Protein AF-T0YX51-F1 (afdb_monomer)

Foldseek 3Di:
DDFDWDDALRDIATLVLLVVLQVLCVVCVPDALQVSLVVSQVVVVCADPVSHGPSVRSSRRVVVCVVVVSHPHDDHPDDDPPDDDQDDDCLLDADDADPDDPVPQDAWAKAWQDPDPSVSSLLNNQQPQFPVHHDPDDDDKTKIFTDRVPRTQAIWMDHPPPDGGGRRRHDPPCVPPPNDVVNVVVPPPYDHPDPVVVVCVVVPNDDPDDDPDDDD

Sequence (216 aa):
MLTRMHRYCGKAWSDEDIGRIRALLEQEPRANRARLSRRVCELFEWRSANGRLKEMSCRVAMLKMHRDGLIDLPAPRWARPRSYQVVATSAGDPQPEWGGTVNDLGQLKVVPVARGAPLRLWNEVVARHHYLGYKMLPGAQLRYFIRDGERLLGADGLWGLGLEGSAAGYLHWLEQRGASAGAAFNRGSVALSDPALDSLSQLGFQEFGDRGETLA

Nearest PDB structures (foldseek):
  7nql-assembly1_Bh  TM=5.117E-01  e=7.210E+00  Sus scrofa

Solvent-accessible surface area (backbone atoms only — not comparable to full-atom values): 13554 Å² total; per-residue (Å²): 132,87,79,55,77,46,80,42,84,92,43,79,39,42,59,65,54,46,49,54,51,46,55,54,48,68,75,43,74,87,53,51,71,68,60,50,19,45,54,50,23,60,76,66,68,38,53,45,98,85,69,45,68,38,38,68,53,40,40,54,30,53,55,48,38,33,75,71,69,68,42,88,72,77,78,77,92,62,78,79,75,78,76,90,74,82,69,91,54,82,88,52,51,88,70,80,84,81,89,70,60,79,86,71,56,87,47,55,34,55,44,76,54,48,82,64,69,53,40,51,46,49,46,27,34,27,37,75,35,17,95,86,38,64,68,93,74,79,78,65,70,50,44,33,36,35,24,43,69,89,44,75,44,33,38,42,43,48,40,88,80,83,55,83,59,69,18,57,58,55,52,91,62,53,78,80,70,84,44,56,73,65,61,57,68,73,60,83,76,59,61,69,74,76,74,59,66,70,49,36,59,76,70,71,52,75,81,88,70,87,77,90,75,83,87,127

InterPro domains:
  IPR025639 Druantia protein DruA [PF14236] (92-157)

Mean predicted aligned error: 15.4 Å

Structure (mmCIF, N/CA/C/O backbone):
data_AF-T0YX51-F1
#
_entry.id   AF-T0YX51-F1
#
loop_
_atom_site.group_PDB
_atom_site.id
_atom_site.type_symbol
_atom_site.label_atom_id
_atom_site.label_alt_id
_atom_site.label_comp_id
_atom_site.label_asym_id
_atom_site.label_entity_id
_atom_site.label_seq_id
_atom_site.pdbx_PDB_ins_code
_atom_site.Cartn_x
_atom_site.Cartn_y
_atom_site.Cartn_z
_atom_site.occupancy
_atom_site.B_iso_or_equiv
_atom_site.auth_seq_id
_atom_site.auth_comp_id
_atom_site.auth_asym_id
_atom_site.auth_atom_id
_atom_site.pdbx_PDB_model_num
ATOM 1 N N . MET A 1 1 ? -23.420 -12.832 31.226 1.00 50.03 1 MET A N 1
ATOM 2 C CA . MET A 1 1 ? -23.491 -12.411 29.809 1.00 50.03 1 MET A CA 1
ATOM 3 C C . MET A 1 1 ? -22.161 -12.747 29.157 1.00 50.03 1 MET A C 1
ATOM 5 O O . MET A 1 1 ? -21.138 -12.396 29.726 1.00 50.03 1 MET A O 1
ATOM 9 N N . LEU A 1 2 ? -22.154 -13.478 28.041 1.00 60.69 2 LEU A N 1
ATOM 10 C CA . LEU A 1 2 ? -20.924 -13.762 27.295 1.00 60.69 2 LEU A CA 1
ATOM 11 C C . LEU A 1 2 ? -20.550 -12.513 26.488 1.00 60.69 2 LEU A C 1
ATOM 13 O O . LEU A 1 2 ? -21.300 -12.117 25.601 1.00 60.69 2 LEU A O 1
ATOM 17 N N . THR A 1 3 ? -19.423 -11.880 26.808 1.00 77.94 3 THR A N 1
ATOM 18 C CA . THR A 1 3 ? -18.902 -10.740 26.043 1.00 77.94 3 THR A CA 1
ATOM 19 C C . THR A 1 3 ? -18.411 -11.232 24.688 1.00 77.94 3 THR A C 1
ATOM 21 O O . THR A 1 3 ? -17.492 -12.054 24.625 1.00 77.94 3 THR A O 1
ATOM 24 N N . ARG A 1 4 ? -18.995 -10.743 23.589 1.00 89.19 4 ARG A N 1
ATOM 25 C CA . ARG A 1 4 ? -18.505 -11.092 22.255 1.00 89.19 4 ARG A CA 1
ATOM 26 C C . ARG A 1 4 ? -17.163 -10.406 22.016 1.00 89.19 4 ARG A C 1
ATOM 28 O O . ARG A 1 4 ? -16.970 -9.233 22.333 1.00 89.19 4 ARG A O 1
ATOM 35 N N . MET A 1 5 ? -16.230 -11.171 21.462 1.00 93.19 5 MET A N 1
ATOM 36 C CA . MET A 1 5 ? -14.889 -10.722 21.102 1.00 93.19 5 MET A CA 1
ATOM 37 C C . MET A 1 5 ? -14.772 -10.626 19.584 1.00 93.19 5 MET A C 1
ATOM 39 O O . MET A 1 5 ? -15.006 -11.603 18.874 1.00 93.19 5 MET A O 1
ATOM 43 N N . HIS A 1 6 ? -14.345 -9.469 19.091 1.00 93.38 6 HIS A N 1
ATOM 44 C CA . HIS A 1 6 ? -14.046 -9.222 17.682 1.00 93.38 6 HIS A CA 1
ATOM 45 C C . HIS A 1 6 ? -12.539 -9.044 17.509 1.00 93.38 6 HIS A C 1
ATOM 47 O O . HIS A 1 6 ? -11.882 -8.435 18.352 1.00 93.38 6 HIS A O 1
ATOM 53 N N . ARG A 1 7 ? -11.953 -9.555 16.422 1.00 95.62 7 ARG A N 1
ATOM 54 C CA . ARG A 1 7 ? -10.503 -9.455 16.188 1.00 95.62 7 ARG A CA 1
ATOM 55 C C . ARG A 1 7 ? -10.202 -8.681 14.912 1.00 95.62 7 ARG A C 1
ATOM 57 O O . ARG A 1 7 ? -10.528 -9.119 13.815 1.00 95.62 7 ARG A O 1
ATOM 64 N N . TYR A 1 8 ? -9.479 -7.571 15.057 1.00 93.81 8 TYR A N 1
ATOM 65 C CA . TYR A 1 8 ? -9.068 -6.720 13.941 1.00 93.81 8 TYR A CA 1
ATOM 66 C C . TYR A 1 8 ? -7.608 -6.299 14.073 1.00 93.81 8 TYR A C 1
ATOM 68 O O . TYR A 1 8 ? -7.184 -5.806 15.116 1.00 93.81 8 TYR A O 1
ATOM 76 N N . CYS A 1 9 ? -6.836 -6.468 12.992 1.00 88.00 9 CYS A N 1
ATOM 77 C CA . CYS A 1 9 ? -5.420 -6.072 12.912 1.00 88.00 9 CYS A CA 1
ATOM 78 C C . CYS A 1 9 ? -4.581 -6.576 14.107 1.00 88.00 9 CYS A C 1
ATOM 80 O O . CYS A 1 9 ? -3.750 -5.846 14.644 1.00 88.00 9 CYS A O 1
ATOM 82 N N . GLY A 1 10 ? -4.848 -7.806 14.558 1.00 88.31 10 GLY A N 1
ATOM 83 C CA . GLY A 1 10 ? -4.159 -8.440 15.686 1.00 88.31 10 GLY A CA 1
ATOM 84 C C . GLY A 1 10 ? -4.657 -8.045 17.084 1.00 88.31 10 GLY A C 1
ATOM 85 O O . GLY A 1 10 ? -4.293 -8.722 18.040 1.00 88.31 10 GLY A O 1
ATOM 86 N N . LYS A 1 11 ? -5.518 -7.025 17.226 1.00 90.31 11 LYS A N 1
ATOM 87 C CA . LYS A 1 11 ? -6.112 -6.604 18.509 1.00 90.31 11 LYS A CA 1
ATOM 88 C C . LYS A 1 11 ? -7.518 -7.193 18.691 1.00 90.31 11 LYS A C 1
ATOM 90 O O . LYS A 1 11 ? -8.285 -7.268 17.729 1.00 90.31 11 LYS A O 1
ATOM 95 N N . ALA A 1 12 ? -7.832 -7.613 19.917 1.00 94.56 12 ALA A N 1
ATOM 96 C CA . ALA A 1 12 ? -9.174 -8.018 20.330 1.00 94.56 12 ALA A CA 1
ATOM 97 C C . ALA A 1 12 ? -9.978 -6.806 20.830 1.00 94.56 12 ALA A C 1
ATOM 99 O O . ALA A 1 12 ? -9.408 -5.903 21.448 1.00 94.56 12 ALA A O 1
ATOM 100 N N . TRP A 1 13 ? -11.275 -6.812 20.537 1.00 94.88 13 TRP A N 1
ATOM 101 C CA . TRP A 1 13 ? -12.240 -5.759 20.839 1.00 94.88 13 TRP A CA 1
ATOM 102 C C . TRP A 1 13 ? -13.491 -6.387 21.444 1.00 94.88 13 TRP A C 1
ATOM 104 O O . TRP A 1 13 ? -14.097 -7.263 20.825 1.00 94.88 13 TRP A O 1
ATOM 114 N N . SER A 1 14 ? -13.871 -5.951 22.638 1.00 95.81 14 SER A N 1
ATOM 115 C CA . SER A 1 14 ? -15.155 -6.300 23.249 1.00 95.81 14 SER A CA 1
ATOM 116 C C . SER A 1 14 ? -16.299 -5.498 22.652 1.00 95.81 14 SER A C 1
ATOM 118 O O . SER A 1 14 ? -16.085 -4.426 22.088 1.00 95.81 14 SER A O 1
ATOM 120 N N . ASP A 1 15 ? -17.529 -5.981 22.825 1.00 94.69 15 ASP A N 1
ATOM 121 C CA . ASP A 1 15 ? -18.720 -5.176 22.531 1.00 94.69 15 ASP A CA 1
ATOM 122 C C . ASP A 1 15 ? -18.725 -3.848 23.310 1.00 94.69 15 ASP A C 1
ATOM 124 O O . ASP A 1 15 ? -19.184 -2.833 22.789 1.00 94.69 15 ASP A O 1
ATOM 128 N N . GLU A 1 16 ? -18.153 -3.822 24.520 1.00 95.25 16 GLU A N 1
ATOM 129 C CA . GLU A 1 16 ? -17.967 -2.590 25.291 1.00 95.25 16 GLU A CA 1
ATOM 130 C C . GLU A 1 16 ? -16.986 -1.632 24.599 1.00 95.25 16 GLU A C 1
ATOM 132 O O . GLU A 1 16 ? -17.279 -0.445 24.455 1.00 95.25 16 GLU A O 1
ATOM 137 N N . ASP A 1 17 ? -15.857 -2.137 24.094 1.00 96.25 17 ASP A N 1
ATOM 138 C CA . ASP A 1 17 ? -14.903 -1.326 23.332 1.00 96.25 17 ASP A CA 1
ATOM 139 C C . ASP A 1 17 ? -15.548 -0.764 22.058 1.00 96.25 17 ASP A C 1
ATOM 141 O O . ASP A 1 17 ? -15.360 0.410 21.734 1.00 96.25 17 ASP A O 1
ATOM 145 N N . ILE A 1 18 ? -16.345 -1.576 21.351 1.00 96.56 18 ILE A N 1
ATOM 146 C CA . ILE A 1 18 ? -17.122 -1.121 20.190 1.00 96.56 18 ILE A CA 1
ATOM 147 C C . ILE A 1 18 ? -18.107 -0.019 20.606 1.00 96.56 18 ILE A C 1
ATOM 149 O O . ILE A 1 18 ? -18.204 0.999 19.919 1.00 96.56 18 ILE A O 1
ATOM 153 N N . GLY A 1 19 ? -18.787 -0.169 21.746 1.00 96.38 19 GLY A N 1
ATOM 154 C CA . GLY A 1 19 ? -19.661 0.859 22.317 1.00 96.38 19 GLY A CA 1
ATOM 155 C C . GLY A 1 19 ? -18.928 2.176 22.593 1.00 96.38 19 GLY A C 1
ATOM 156 O O . GLY A 1 19 ? -19.399 3.241 22.196 1.00 96.38 19 GLY A O 1
ATOM 157 N N . ARG A 1 20 ? -17.725 2.114 23.177 1.00 96.94 20 ARG A N 1
ATOM 158 C CA . ARG A 1 20 ? -16.876 3.296 23.408 1.00 96.94 20 ARG A CA 1
ATOM 159 C C . ARG A 1 20 ? -16.439 3.961 22.098 1.00 96.94 20 ARG A C 1
ATOM 161 O O . ARG A 1 20 ? -16.400 5.187 22.022 1.00 96.94 20 ARG A O 1
ATOM 168 N N . ILE A 1 21 ? -16.155 3.180 21.050 1.00 96.75 21 ILE A N 1
ATOM 169 C CA . ILE A 1 21 ? -15.862 3.726 19.715 1.00 96.75 21 ILE A CA 1
ATOM 170 C C . ILE A 1 21 ? -17.084 4.459 19.151 1.00 96.75 21 ILE A C 1
ATOM 172 O O . ILE A 1 21 ? -16.919 5.557 18.625 1.00 96.75 21 ILE A O 1
ATOM 176 N N . ARG A 1 22 ? -18.297 3.899 19.265 1.00 96.81 22 ARG A N 1
ATOM 177 C CA . ARG A 1 22 ? -19.531 4.563 18.796 1.00 96.81 22 ARG A CA 1
ATOM 178 C C . ARG A 1 22 ? -19.749 5.904 19.493 1.00 96.81 22 ARG A C 1
ATOM 180 O O . ARG A 1 22 ? -19.894 6.911 18.807 1.00 96.81 22 ARG A O 1
ATOM 187 N N . ALA A 1 23 ? -19.644 5.935 20.821 1.00 96.25 23 ALA A N 1
ATOM 188 C CA . ALA A 1 23 ? -19.766 7.171 21.594 1.00 96.25 23 ALA A CA 1
ATOM 189 C C . ALA A 1 23 ? -18.745 8.237 21.149 1.00 96.25 23 ALA A C 1
ATOM 191 O O . ALA A 1 23 ? -19.073 9.415 21.021 1.00 96.25 23 ALA A O 1
ATOM 192 N N . LEU A 1 24 ? -17.510 7.827 20.846 1.00 95.75 24 LEU A N 1
ATOM 193 C CA . LEU A 1 24 ? -16.476 8.728 20.334 1.00 95.75 24 LEU A CA 1
ATOM 194 C C . LEU A 1 24 ? -16.801 9.272 18.932 1.00 95.75 24 LEU A C 1
ATOM 196 O O . LEU A 1 24 ? -16.509 10.430 18.639 1.00 95.75 24 LEU A O 1
ATOM 200 N N . LEU A 1 25 ? -17.403 8.459 18.060 1.00 94.69 25 LEU A N 1
ATOM 201 C CA . LEU A 1 25 ? -17.834 8.891 16.725 1.00 94.69 25 LEU A CA 1
ATOM 202 C C . LEU A 1 25 ? -18.976 9.915 16.803 1.00 94.69 25 LEU A C 1
ATOM 204 O O . LEU A 1 25 ? -18.960 10.899 16.064 1.00 94.69 25 LEU A O 1
ATOM 208 N N . GLU A 1 26 ? -19.923 9.713 17.721 1.00 94.38 26 GLU A N 1
ATOM 209 C CA . GLU A 1 26 ? -21.060 10.613 17.957 1.00 94.38 26 GLU A CA 1
ATOM 210 C C . GLU A 1 26 ? -20.633 11.981 18.504 1.00 94.38 26 GLU A C 1
ATOM 212 O O . GLU A 1 26 ? -21.215 13.002 18.141 1.00 94.38 26 GLU A O 1
ATOM 217 N N . GLN A 1 27 ? -19.581 12.027 19.327 1.00 93.88 27 GLN A N 1
ATOM 218 C CA . GLN A 1 27 ? -19.025 13.275 19.866 1.00 93.88 27 GLN A CA 1
ATOM 219 C C . GLN A 1 27 ? -18.315 14.128 18.802 1.00 93.88 27 GLN A C 1
ATOM 221 O O . GLN A 1 27 ? -18.185 15.344 18.958 1.00 93.88 27 GLN A O 1
ATOM 226 N N . GLU A 1 28 ? -17.848 13.518 17.709 1.00 91.19 28 GLU A N 1
ATOM 227 C CA . GLU A 1 28 ? -17.052 14.190 16.679 1.00 91.19 28 GLU A CA 1
ATOM 228 C C . GLU A 1 28 ? -17.621 13.997 15.252 1.00 91.19 28 GLU A C 1
ATOM 230 O O . GLU A 1 28 ? -16.894 13.584 14.343 1.00 91.19 28 GLU A O 1
ATOM 235 N N . PRO A 1 29 ? -18.885 14.377 14.971 1.00 85.88 29 PRO A N 1
ATOM 236 C CA . PRO A 1 29 ? -19.571 14.030 13.717 1.00 85.88 29 PRO A CA 1
ATOM 237 C C . PRO A 1 29 ? -18.948 14.686 12.474 1.00 85.88 29 PRO A C 1
ATOM 239 O O . PRO A 1 29 ? -19.078 14.198 11.352 1.00 85.88 29 PRO A O 1
ATOM 242 N N . ARG A 1 30 ? -18.233 15.806 12.654 1.00 88.19 30 ARG A N 1
ATOM 243 C CA . ARG A 1 30 ? -17.515 16.512 11.578 1.00 88.19 30 ARG A CA 1
ATOM 244 C C . ARG A 1 30 ? -16.066 16.046 11.413 1.00 88.19 30 ARG A C 1
ATOM 246 O O . ARG A 1 30 ? -15.374 16.549 10.522 1.00 88.19 30 ARG A O 1
ATOM 253 N N . ALA A 1 31 ? -15.566 15.133 12.245 1.00 90.94 31 ALA A N 1
ATOM 254 C CA . ALA A 1 31 ? -14.201 14.639 12.125 1.00 90.94 31 ALA A CA 1
ATOM 255 C C . ALA A 1 31 ? -14.047 13.735 10.894 1.00 90.94 31 ALA A C 1
ATOM 257 O O . ALA A 1 31 ? -14.943 12.999 10.493 1.00 90.94 31 ALA A O 1
ATOM 258 N N . ASN A 1 32 ? -12.877 13.793 10.258 1.00 92.12 32 ASN A N 1
ATOM 259 C CA . ASN A 1 32 ? -12.544 12.842 9.204 1.00 92.12 32 ASN A CA 1
ATOM 260 C C . ASN A 1 32 ? -12.035 11.525 9.813 1.00 92.12 32 ASN A C 1
ATOM 262 O O . ASN A 1 32 ? -11.587 11.475 10.961 1.00 92.12 32 ASN A O 1
ATOM 266 N N . ARG A 1 33 ? -12.024 10.458 9.006 1.00 92.50 33 ARG A N 1
ATOM 267 C CA . ARG A 1 33 ? -11.552 9.127 9.428 1.00 92.50 33 ARG A CA 1
ATOM 268 C C . ARG A 1 33 ? -10.121 9.126 9.986 1.00 92.50 33 ARG A C 1
ATOM 270 O O . ARG A 1 33 ? -9.787 8.247 10.772 1.00 92.50 33 ARG A O 1
ATOM 277 N N . ALA A 1 34 ? -9.267 10.077 9.588 1.00 91.81 34 ALA A N 1
ATOM 278 C CA . ALA A 1 34 ? -7.903 10.168 10.104 1.00 91.81 34 ALA A CA 1
ATOM 279 C C . ALA A 1 34 ? -7.860 10.685 11.547 1.00 91.81 34 ALA A C 1
ATOM 281 O O . ALA A 1 34 ? -7.214 10.069 12.393 1.00 91.81 34 ALA A O 1
ATOM 282 N N . ARG A 1 35 ? -8.602 11.757 11.841 1.00 94.12 35 ARG A N 1
ATOM 283 C CA . ARG A 1 35 ? -8.769 12.281 13.201 1.00 94.12 35 ARG A CA 1
ATOM 284 C C . ARG A 1 35 ? -9.410 11.236 14.115 1.00 94.12 35 ARG A C 1
ATOM 286 O O . ARG A 1 35 ? -8.846 10.938 15.159 1.00 94.12 35 ARG A O 1
ATOM 293 N N . LEU A 1 36 ? -10.489 10.597 13.666 1.00 95.19 36 LEU A N 1
ATOM 294 C CA . LEU A 1 36 ? -11.164 9.540 14.426 1.00 95.19 36 LEU A CA 1
ATOM 295 C C . LEU A 1 36 ? -10.221 8.371 14.757 1.00 95.19 36 LEU A C 1
ATOM 297 O O . LEU A 1 36 ? -10.164 7.938 15.900 1.00 95.19 36 LEU A O 1
ATOM 301 N N . SER A 1 37 ? -9.400 7.917 13.799 1.00 95.25 37 SER A N 1
ATOM 302 C CA . SER A 1 37 ? -8.425 6.847 14.069 1.00 95.25 37 SER A CA 1
ATOM 303 C C . SER A 1 37 ? -7.364 7.219 15.110 1.00 95.25 37 SER A C 1
ATOM 305 O O . SER A 1 37 ? -6.922 6.343 15.844 1.00 95.25 37 SER A O 1
ATOM 307 N N . ARG A 1 38 ? -6.966 8.497 15.206 1.00 96.12 38 ARG A N 1
ATOM 308 C CA . ARG A 1 38 ? -6.036 8.954 16.254 1.00 96.12 38 ARG A CA 1
ATOM 309 C C . ARG A 1 38 ? -6.693 8.935 17.617 1.00 96.12 38 ARG A C 1
ATOM 311 O O . ARG A 1 38 ? -6.133 8.360 18.536 1.00 96.12 38 ARG A O 1
ATOM 318 N N . ARG A 1 39 ? -7.905 9.482 17.704 1.00 96.75 39 ARG A N 1
ATOM 319 C CA . ARG A 1 39 ? -8.691 9.528 18.940 1.00 96.75 39 ARG A CA 1
ATOM 320 C C . ARG A 1 39 ? -8.987 8.129 19.477 1.00 96.75 39 ARG A C 1
ATOM 322 O O . ARG A 1 39 ? -8.860 7.901 20.671 1.00 96.75 39 ARG A O 1
ATOM 329 N N . VAL A 1 40 ? -9.280 7.165 18.600 1.00 96.69 40 VAL A N 1
ATOM 330 C CA . VAL A 1 40 ? -9.401 5.750 18.990 1.00 96.69 40 VAL A CA 1
ATOM 331 C C . VAL A 1 40 ? -8.050 5.180 19.440 1.00 96.69 40 VAL A C 1
ATOM 333 O O . VAL A 1 40 ? -7.987 4.521 20.472 1.00 96.69 40 VAL A O 1
ATOM 336 N N . CYS A 1 41 ? -6.950 5.435 18.723 1.00 96.62 41 CYS A N 1
ATOM 337 C CA . CYS A 1 41 ? -5.628 4.999 19.185 1.00 96.62 41 CYS A CA 1
ATOM 338 C C . CYS A 1 41 ? -5.265 5.567 20.565 1.00 96.62 41 CYS A C 1
ATOM 340 O O . CYS A 1 41 ? -4.688 4.838 21.359 1.00 96.62 41 CYS A O 1
ATOM 342 N N . GLU A 1 42 ? -5.594 6.826 20.846 1.00 96.44 42 GLU A N 1
ATOM 343 C CA . GLU A 1 42 ? -5.399 7.459 22.155 1.00 96.44 42 GLU A CA 1
ATOM 344 C C . GLU A 1 42 ? -6.284 6.799 23.218 1.00 96.44 42 GLU A C 1
ATOM 346 O O . GLU A 1 42 ? -5.774 6.331 24.227 1.00 96.44 42 GLU A O 1
ATOM 351 N N . LEU A 1 43 ? -7.588 6.654 22.954 1.00 96.19 43 LEU A N 1
ATOM 352 C CA . LEU A 1 43 ? -8.552 6.062 23.891 1.00 96.19 43 LEU A CA 1
ATOM 353 C C . LEU A 1 43 ? -8.159 4.651 24.361 1.00 96.19 43 LEU A C 1
ATOM 355 O O . LEU A 1 43 ? -8.414 4.288 25.505 1.00 96.19 43 LEU A O 1
ATOM 359 N N . PHE A 1 44 ? -7.558 3.851 23.479 1.00 95.62 44 PHE A N 1
ATOM 360 C CA . PHE A 1 44 ? -7.160 2.471 23.772 1.00 95.62 44 PHE A CA 1
ATOM 361 C C . PHE A 1 44 ? -5.646 2.292 23.948 1.00 95.62 44 PHE A C 1
ATOM 363 O O . PHE A 1 44 ? -5.176 1.152 23.905 1.00 95.62 44 PHE A O 1
ATOM 370 N N . GLU A 1 45 ? -4.887 3.390 24.068 1.00 95.12 45 GLU A N 1
ATOM 371 C CA . GLU A 1 45 ? -3.417 3.406 24.141 1.00 95.12 45 GLU A CA 1
ATOM 372 C C . GLU A 1 45 ? -2.751 2.487 23.094 1.00 95.12 45 GLU A C 1
ATOM 374 O O . GLU A 1 45 ? -1.773 1.773 23.335 1.00 95.12 45 GLU A O 1
ATOM 379 N N . TRP A 1 46 ? -3.305 2.471 21.877 1.00 94.31 46 TRP A N 1
ATOM 380 C CA . TRP A 1 46 ? -2.884 1.548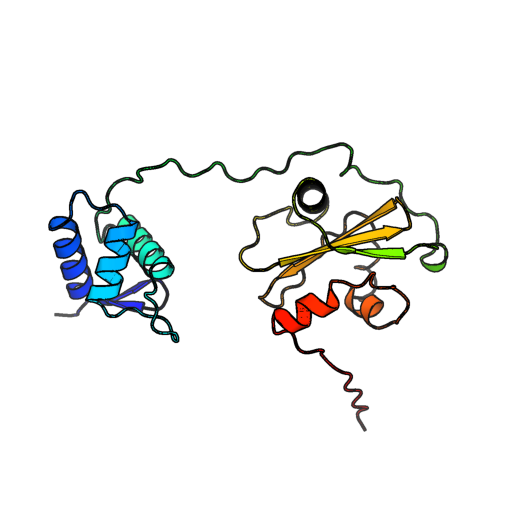 20.831 1.00 94.31 46 TRP A CA 1
ATOM 381 C C . TRP A 1 46 ? -1.646 2.064 20.093 1.00 94.31 46 TRP A C 1
ATOM 383 O O . TRP A 1 46 ? -1.732 2.752 19.068 1.00 94.31 46 TRP A O 1
ATOM 393 N N . ARG A 1 47 ? -0.477 1.688 20.620 1.00 93.12 47 ARG A N 1
ATOM 394 C CA . ARG A 1 47 ? 0.845 2.147 20.170 1.00 93.12 47 ARG A CA 1
ATOM 395 C C . ARG A 1 47 ? 1.715 1.029 19.581 1.00 93.12 47 ARG A C 1
ATOM 397 O O . ARG A 1 47 ? 1.450 -0.164 19.748 1.00 93.12 47 ARG A O 1
ATOM 404 N N . SER A 1 48 ? 2.723 1.406 18.796 1.00 86.31 48 SER A N 1
ATOM 405 C CA . SER A 1 48 ? 3.819 0.532 18.350 1.00 86.31 48 SER A CA 1
ATOM 406 C C . SER A 1 48 ? 4.947 0.488 19.376 1.00 86.31 48 SER A C 1
ATOM 408 O O . SER A 1 48 ? 4.955 1.266 20.322 1.00 86.31 48 SER A O 1
ATOM 410 N N . ALA A 1 49 ? 5.909 -0.421 19.180 1.00 84.38 49 ALA A N 1
ATOM 411 C CA . ALA A 1 49 ? 7.055 -0.588 20.079 1.00 84.38 49 ALA A CA 1
ATOM 412 C C . ALA A 1 49 ? 7.876 0.704 20.263 1.00 84.38 49 ALA A C 1
ATOM 414 O O . ALA A 1 49 ? 8.467 0.919 21.308 1.00 84.38 49 ALA A O 1
ATOM 415 N N . ASN A 1 50 ? 7.849 1.601 19.274 1.00 84.69 50 ASN A N 1
ATOM 416 C CA . ASN A 1 50 ? 8.467 2.928 19.340 1.00 84.69 50 ASN A CA 1
ATOM 417 C C . ASN A 1 50 ? 7.565 4.017 19.973 1.00 84.69 50 ASN A C 1
ATOM 419 O O . ASN A 1 50 ? 7.809 5.201 19.763 1.00 84.69 50 ASN A O 1
ATOM 423 N N . GLY A 1 51 ? 6.468 3.653 20.649 1.00 88.31 51 GLY A N 1
ATOM 424 C CA . GLY A 1 51 ? 5.558 4.578 21.344 1.00 88.31 51 GLY A CA 1
ATOM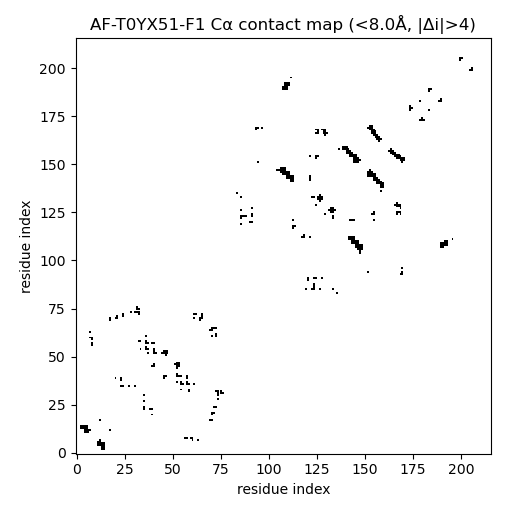 425 C C . GLY A 1 51 ? 4.602 5.389 20.453 1.00 88.31 51 GLY A C 1
ATOM 426 O O . GLY A 1 51 ? 3.693 6.059 20.957 1.00 88.31 51 GLY A O 1
ATOM 427 N N . ARG A 1 52 ? 4.745 5.324 19.124 1.00 91.25 52 ARG A N 1
ATOM 428 C CA . ARG A 1 52 ? 3.869 6.040 18.180 1.00 91.25 52 ARG A CA 1
ATOM 429 C C . ARG A 1 52 ? 2.490 5.382 18.097 1.00 91.25 52 ARG A C 1
ATOM 431 O O . ARG A 1 52 ? 2.369 4.165 18.214 1.00 91.25 52 ARG A O 1
ATOM 438 N N . LEU A 1 53 ? 1.445 6.174 17.856 1.00 93.06 53 LEU A N 1
ATOM 439 C CA . LEU A 1 53 ? 0.088 5.653 17.653 1.00 93.06 53 LEU A CA 1
ATOM 440 C C . LEU A 1 53 ? 0.030 4.754 16.409 1.00 93.06 53 LEU A C 1
ATOM 442 O O . LEU A 1 53 ? 0.548 5.103 15.345 1.00 93.06 53 LEU A O 1
ATOM 446 N N . LYS A 1 54 ? -0.676 3.623 16.502 1.00 91.62 54 LYS A N 1
ATOM 447 C CA . LYS A 1 54 ? -0.906 2.696 15.380 1.00 91.62 54 LYS A CA 1
ATOM 448 C C . LYS A 1 54 ? -2.024 3.172 14.443 1.00 91.62 54 LYS A C 1
ATOM 450 O O . LYS A 1 54 ? -2.888 2.388 14.047 1.00 91.62 54 LYS A O 1
ATOM 455 N N . GLU A 1 55 ? -1.990 4.441 14.030 1.00 90.19 55 GLU A N 1
ATOM 456 C CA . GLU A 1 55 ? -3.069 5.095 13.268 1.00 90.19 55 GLU A CA 1
ATOM 457 C C . GLU A 1 55 ? -3.488 4.312 12.020 1.00 90.19 55 GLU A C 1
ATOM 459 O O . GLU A 1 55 ? -4.677 4.156 11.746 1.00 90.19 55 GLU A O 1
ATOM 464 N N . MET A 1 56 ? -2.515 3.791 11.263 1.00 87.75 56 MET A N 1
ATOM 465 C CA . MET A 1 56 ? -2.788 3.042 10.034 1.00 87.75 56 MET A CA 1
ATOM 466 C C . MET A 1 56 ? -3.505 1.720 10.322 1.00 87.75 56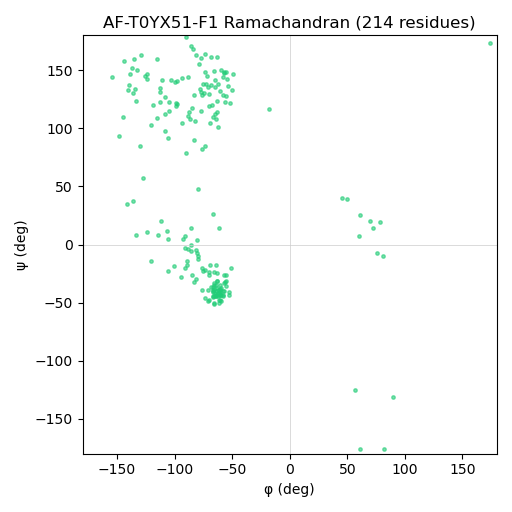 MET A C 1
ATOM 468 O O . MET A 1 56 ? -4.500 1.411 9.668 1.00 87.75 56 MET A O 1
ATOM 472 N N . SER A 1 57 ? -3.054 0.969 11.333 1.00 92.06 57 SER A N 1
ATOM 473 C CA . SER A 1 57 ? -3.708 -0.284 11.739 1.00 92.06 57 SER A CA 1
ATOM 474 C C . SER A 1 57 ? -5.098 -0.027 12.313 1.00 92.06 57 SER A C 1
ATOM 476 O O . SER A 1 57 ? -6.035 -0.757 11.988 1.00 92.06 57 SER A O 1
ATOM 478 N N . CYS A 1 58 ? -5.253 1.042 13.096 1.00 95.12 58 CYS A N 1
ATOM 479 C CA . CYS A 1 58 ? -6.535 1.446 13.654 1.00 95.12 58 CYS A CA 1
ATOM 480 C C . CYS A 1 58 ? -7.528 1.852 12.578 1.00 95.12 58 CYS A C 1
ATOM 482 O O . CYS A 1 58 ? -8.664 1.392 12.580 1.00 95.12 58 CYS A O 1
ATOM 484 N N . ARG A 1 59 ? -7.093 2.638 11.593 1.00 93.94 59 ARG A N 1
ATOM 485 C CA . ARG A 1 59 ? -7.949 3.013 10.469 1.00 93.94 59 ARG A CA 1
ATOM 486 C C . ARG A 1 59 ? -8.409 1.791 9.679 1.00 93.94 59 ARG A C 1
ATOM 488 O O . ARG A 1 59 ? -9.576 1.722 9.312 1.00 93.94 59 ARG A O 1
ATOM 495 N N . VAL A 1 60 ? -7.529 0.814 9.445 1.00 94.25 60 VAL A N 1
ATOM 496 C CA . VAL A 1 60 ? -7.907 -0.451 8.792 1.00 94.25 60 VAL A CA 1
ATOM 497 C C . VAL A 1 60 ? -8.893 -1.249 9.650 1.00 94.25 60 VAL A C 1
ATOM 499 O O . VAL A 1 60 ? -9.864 -1.768 9.104 1.00 94.25 60 VAL A O 1
ATOM 502 N N . ALA A 1 61 ? -8.686 -1.320 10.968 1.00 96.25 61 ALA A N 1
ATOM 503 C CA . ALA A 1 61 ? -9.598 -1.998 11.888 1.00 96.25 61 ALA A CA 1
ATOM 504 C C . ALA A 1 61 ? -10.991 -1.353 11.880 1.00 96.25 61 ALA A C 1
ATOM 506 O O . ALA A 1 61 ? -11.972 -2.042 11.624 1.00 96.25 61 ALA A O 1
ATOM 507 N N . MET A 1 62 ? -11.071 -0.029 12.034 1.00 96.56 62 MET A N 1
ATOM 508 C CA . MET A 1 62 ? -12.333 0.718 11.997 1.00 96.56 62 MET A CA 1
ATOM 509 C C . MET A 1 62 ? -13.057 0.560 10.652 1.00 96.56 62 MET A C 1
ATOM 511 O O . MET A 1 62 ? -14.273 0.417 10.615 1.00 96.56 62 MET A O 1
ATOM 515 N N . LEU A 1 63 ? -12.330 0.538 9.528 1.00 95.38 63 LEU A N 1
ATOM 516 C CA . LEU A 1 63 ? -12.936 0.281 8.216 1.00 95.38 63 LEU A CA 1
ATOM 517 C C . LEU A 1 63 ? -13.530 -1.127 8.102 1.00 95.38 63 LEU A C 1
ATOM 519 O O . LEU A 1 63 ? -14.524 -1.291 7.403 1.00 95.38 63 LEU A O 1
ATOM 523 N N . LYS A 1 64 ? -12.918 -2.134 8.739 1.00 96.12 64 LYS A N 1
ATOM 524 C CA . LYS A 1 64 ? -13.467 -3.496 8.795 1.00 96.12 64 LYS A CA 1
ATOM 525 C C . LYS A 1 64 ? -14.694 -3.547 9.704 1.00 96.12 64 LYS A C 1
ATOM 527 O O . LYS A 1 64 ? -15.739 -3.964 9.235 1.00 96.12 64 LYS A O 1
ATOM 532 N N . MET A 1 65 ? -14.609 -2.987 10.912 1.00 96.94 65 MET A N 1
ATOM 533 C CA . MET A 1 65 ? -15.751 -2.854 11.829 1.00 96.94 65 MET A CA 1
ATOM 534 C C . MET A 1 65 ? -16.955 -2.179 11.162 1.00 96.94 65 MET A C 1
ATOM 536 O O . MET A 1 65 ? -18.082 -2.613 11.352 1.00 96.94 65 MET A O 1
ATOM 540 N N . HIS A 1 66 ? -16.724 -1.145 10.349 1.00 96.12 66 HIS A N 1
ATOM 541 C CA . HIS A 1 66 ? -17.793 -0.481 9.606 1.00 96.12 66 HIS A CA 1
ATOM 542 C C . HIS A 1 66 ? -18.432 -1.367 8.533 1.00 96.12 66 HIS A C 1
ATOM 544 O O . HIS A 1 66 ? -19.648 -1.379 8.392 1.00 96.12 66 HIS A O 1
ATOM 550 N N . ARG A 1 67 ? -17.630 -2.144 7.796 1.00 95.38 67 ARG A N 1
ATOM 551 C CA . ARG A 1 67 ? -18.157 -3.121 6.824 1.00 95.38 67 ARG A CA 1
ATOM 552 C C . ARG A 1 67 ? -18.936 -4.242 7.498 1.00 95.38 67 ARG A C 1
ATOM 554 O O . ARG A 1 67 ? -19.906 -4.717 6.928 1.00 95.38 67 ARG A O 1
ATOM 561 N N . ASP A 1 68 ? -18.519 -4.615 8.700 1.00 95.31 68 ASP A N 1
ATOM 562 C CA . ASP A 1 68 ? -19.170 -5.641 9.507 1.00 95.31 68 ASP A CA 1
ATOM 563 C C . ASP A 1 68 ? -20.409 -5.096 10.250 1.00 95.31 68 ASP A C 1
ATOM 565 O O . ASP A 1 68 ? -21.019 -5.812 11.040 1.00 95.31 68 ASP A O 1
ATOM 569 N N . GLY A 1 69 ? -20.783 -3.826 10.029 1.00 96.00 69 GLY A N 1
ATOM 570 C CA . GLY A 1 69 ? -21.956 -3.191 10.641 1.00 96.00 69 GLY A CA 1
ATOM 571 C C . GLY A 1 69 ? -21.804 -2.883 12.134 1.00 96.00 69 GLY A C 1
ATOM 572 O O . GLY A 1 69 ? -22.789 -2.615 12.817 1.00 96.00 69 GLY A O 1
ATOM 573 N N . LEU A 1 70 ? -20.583 -2.928 12.676 1.00 96.25 70 LEU A N 1
ATOM 574 C CA . LEU A 1 70 ? -20.334 -2.670 14.094 1.00 96.25 70 LEU A CA 1
ATOM 575 C C . LEU A 1 70 ? -20.262 -1.175 14.416 1.00 96.25 70 LEU A C 1
ATOM 577 O O . LEU A 1 70 ? -20.595 -0.794 15.533 1.00 96.25 70 LEU A O 1
ATOM 581 N N . ILE A 1 71 ? -19.824 -0.327 13.487 1.00 96.31 71 ILE A N 1
ATOM 582 C CA . ILE A 1 71 ? -19.723 1.131 13.678 1.00 96.31 71 ILE A CA 1
ATOM 583 C C . ILE A 1 71 ? -20.066 1.870 12.382 1.00 96.31 71 ILE A C 1
ATOM 585 O O . ILE A 1 71 ? -19.851 1.338 11.296 1.00 96.31 71 ILE A O 1
ATOM 589 N N . ASP A 1 72 ? -20.465 3.136 12.475 1.00 95.06 72 ASP A N 1
ATOM 590 C CA . ASP A 1 72 ? -20.725 3.974 11.303 1.00 95.06 72 ASP A CA 1
ATOM 591 C C . ASP A 1 72 ? -19.647 5.039 11.122 1.00 95.06 72 ASP A C 1
ATOM 593 O O . ASP A 1 72 ? -19.494 5.960 11.921 1.00 95.06 72 ASP A O 1
ATOM 597 N N . LEU A 1 73 ? -18.853 4.902 10.057 1.00 93.81 73 LEU A N 1
ATOM 598 C CA . LEU A 1 73 ? -17.815 5.874 9.727 1.00 93.81 73 LEU A CA 1
ATOM 599 C C . LEU A 1 73 ? -18.333 6.924 8.743 1.00 93.81 73 LEU A C 1
ATOM 601 O O . LEU A 1 73 ? -18.990 6.566 7.764 1.00 93.81 73 LEU A O 1
ATOM 605 N N . PRO A 1 74 ? -17.916 8.198 8.882 1.00 90.75 74 PRO A N 1
ATOM 606 C CA . PRO A 1 74 ? -18.285 9.239 7.929 1.00 90.75 74 PRO A CA 1
ATOM 607 C C . PRO A 1 74 ? -17.798 8.878 6.524 1.00 90.75 74 PRO A C 1
ATOM 609 O O . PRO A 1 74 ? -16.762 8.217 6.372 1.00 90.75 74 PRO A O 1
ATOM 612 N N . ALA A 1 75 ? -18.508 9.318 5.485 1.00 87.38 75 ALA A N 1
ATOM 613 C CA . ALA A 1 75 ? -18.123 9.071 4.096 1.00 87.38 75 ALA A CA 1
ATOM 614 C C . ALA A 1 75 ? -16.684 9.561 3.793 1.00 87.38 75 ALA A C 1
ATOM 616 O O . ALA A 1 75 ? -16.200 10.521 4.408 1.00 87.38 75 ALA A O 1
ATOM 617 N N . PRO A 1 76 ? -15.947 8.909 2.871 1.00 84.94 76 PRO A N 1
ATOM 618 C CA . PRO A 1 76 ? -14.642 9.401 2.439 1.00 84.94 76 PRO A CA 1
ATOM 619 C C . PRO A 1 76 ? -14.784 10.796 1.820 1.00 84.94 76 PRO A C 1
ATOM 621 O O . PRO A 1 76 ? -15.628 11.002 0.958 1.00 84.94 76 PRO A O 1
ATOM 624 N N . ARG A 1 77 ? -13.932 11.745 2.225 1.00 84.12 77 ARG A N 1
ATOM 625 C CA . ARG A 1 77 ? -13.946 13.110 1.663 1.00 84.12 77 ARG A CA 1
ATOM 626 C C . ARG A 1 77 ? -13.344 13.202 0.265 1.00 84.12 77 ARG A C 1
ATOM 628 O O . ARG A 1 77 ? -13.639 14.140 -0.462 1.00 84.12 77 ARG A O 1
ATOM 635 N N . TRP A 1 78 ? -12.486 12.251 -0.090 1.00 78.50 78 TRP A N 1
ATOM 636 C CA . TRP A 1 78 ? -11.822 12.203 -1.385 1.00 78.50 78 TRP A CA 1
ATOM 637 C C . TRP A 1 78 ? -12.096 10.870 -2.057 1.00 78.50 78 TRP A C 1
ATOM 639 O O . TRP A 1 78 ? -12.122 9.822 -1.398 1.00 78.50 78 TRP A O 1
ATOM 649 N N . ALA A 1 79 ? -12.278 10.926 -3.375 1.00 74.50 79 ALA A N 1
ATOM 650 C CA . ALA A 1 79 ? -12.335 9.738 -4.202 1.00 74.50 79 ALA A CA 1
ATOM 651 C C . ALA A 1 79 ? -11.050 8.928 -4.015 1.00 74.50 79 ALA A C 1
ATOM 653 O O . ALA A 1 79 ? -9.965 9.474 -3.787 1.00 74.50 79 ALA A O 1
ATOM 654 N N . ARG A 1 80 ? -11.174 7.604 -4.117 1.00 68.62 80 ARG A N 1
ATOM 655 C CA . ARG A 1 80 ? -9.986 6.760 -4.190 1.00 68.62 80 ARG A CA 1
ATOM 656 C C . ARG A 1 80 ? -9.171 7.215 -5.404 1.00 68.62 80 ARG A C 1
ATOM 658 O O . ARG A 1 80 ? -9.759 7.323 -6.483 1.00 68.62 80 ARG A O 1
ATOM 665 N N . PRO A 1 81 ? -7.861 7.487 -5.256 1.00 67.12 81 PRO A N 1
ATOM 666 C CA . PRO A 1 81 ? -7.025 7.723 -6.420 1.00 67.12 81 PRO A CA 1
ATOM 667 C C . PRO A 1 81 ? -7.172 6.529 -7.363 1.00 67.12 81 PRO A C 1
ATOM 669 O O . PRO A 1 81 ? -7.319 5.388 -6.906 1.00 67.12 81 PRO A O 1
ATOM 672 N N . ARG A 1 82 ? -7.186 6.798 -8.674 1.00 70.88 82 ARG A N 1
ATOM 673 C CA . ARG A 1 82 ? -7.244 5.725 -9.669 1.00 70.88 82 ARG A CA 1
ATOM 674 C C . ARG A 1 82 ? -6.103 4.754 -9.390 1.00 70.88 82 ARG A C 1
ATOM 676 O O . ARG A 1 82 ? -4.983 5.174 -9.098 1.00 70.88 82 ARG A O 1
ATOM 683 N N . SER A 1 83 ? -6.406 3.461 -9.458 1.00 70.75 83 SER A N 1
ATOM 684 C CA . SER A 1 83 ? -5.380 2.420 -9.439 1.00 70.75 83 SER A CA 1
ATOM 685 C C . SER A 1 83 ? -4.323 2.765 -10.483 1.00 70.75 83 SER A C 1
ATOM 687 O O . SER A 1 83 ? -4.695 3.102 -11.609 1.00 70.75 83 SER A O 1
ATOM 689 N N . TYR A 1 84 ? -3.045 2.685 -10.120 1.00 80.00 84 TYR A N 1
ATOM 690 C CA . TYR A 1 84 ? -1.972 2.795 -11.099 1.00 80.00 84 TYR A CA 1
ATOM 691 C C . TYR A 1 84 ? -2.189 1.744 -12.192 1.00 80.00 84 TYR A C 1
ATOM 693 O O . TYR A 1 84 ? -2.391 0.570 -11.886 1.00 80.00 84 TYR A O 1
ATOM 701 N N . GLN A 1 85 ? -2.182 2.195 -13.442 1.00 83.25 85 GLN A N 1
ATOM 702 C CA . GLN A 1 85 ? -2.308 1.349 -14.619 1.00 83.25 85 GLN A CA 1
ATOM 703 C C . GLN A 1 85 ? -0.983 1.393 -15.368 1.00 83.25 85 GLN A C 1
ATOM 705 O O . GLN A 1 85 ? -0.424 2.470 -15.594 1.00 83.25 85 GLN A O 1
ATOM 710 N N . VAL A 1 86 ? -0.477 0.216 -15.716 1.00 87.12 86 VAL A N 1
ATOM 711 C CA . VAL A 1 86 ? 0.698 0.093 -16.572 1.00 87.12 86 VAL A CA 1
ATOM 712 C C . VAL A 1 86 ? 0.274 0.418 -17.997 1.00 87.12 86 VAL A C 1
ATOM 714 O O . VAL A 1 86 ? -0.728 -0.101 -18.482 1.00 87.12 86 VAL A O 1
ATOM 717 N N . VAL A 1 87 ? 1.032 1.291 -18.653 1.00 89.19 87 VAL A N 1
ATOM 718 C CA . VAL A 1 87 ? 0.820 1.645 -20.057 1.00 89.19 87 VAL A CA 1
ATOM 719 C C . VAL A 1 87 ? 1.892 0.946 -20.873 1.00 89.19 87 VAL A C 1
ATOM 721 O O . VAL A 1 87 ? 3.077 1.136 -20.617 1.00 89.19 87 VAL A O 1
ATOM 724 N N . ALA A 1 88 ? 1.454 0.140 -21.833 1.00 87.75 88 ALA A N 1
ATOM 725 C CA . ALA A 1 88 ? 2.311 -0.519 -22.803 1.00 87.75 88 ALA A CA 1
ATOM 726 C C . ALA A 1 88 ? 2.896 0.506 -23.797 1.00 87.75 88 ALA A C 1
ATOM 728 O O . ALA A 1 88 ? 2.165 1.308 -24.376 1.00 87.75 88 ALA A O 1
ATOM 729 N N . THR A 1 89 ? 4.212 0.476 -23.987 1.00 91.31 89 THR A N 1
ATOM 730 C CA . THR A 1 89 ? 5.003 1.267 -24.933 1.00 91.31 89 THR A CA 1
ATOM 731 C C . THR A 1 89 ? 5.928 0.367 -25.758 1.00 91.31 89 THR A C 1
ATOM 733 O O . THR A 1 89 ? 6.224 -0.755 -25.363 1.00 91.31 89 THR A O 1
ATOM 736 N N . SER A 1 90 ? 6.458 0.848 -26.882 1.00 89.00 90 SER A N 1
ATOM 737 C CA . SER A 1 90 ? 7.409 0.048 -27.670 1.00 89.00 90 SER A CA 1
ATOM 738 C C . SER A 1 90 ? 8.722 -0.253 -26.932 1.00 89.00 90 SER A C 1
ATOM 740 O O . SER A 1 90 ? 9.443 -1.177 -27.284 1.00 89.00 90 SER A O 1
ATOM 742 N N . ALA A 1 91 ? 9.042 0.489 -25.866 1.00 86.62 91 ALA A N 1
ATOM 743 C CA . ALA A 1 91 ? 10.242 0.245 -25.071 1.00 86.62 91 ALA A CA 1
ATOM 744 C C . ALA A 1 91 ? 10.166 -1.052 -24.244 1.00 86.62 91 ALA A C 1
ATOM 746 O O . ALA A 1 91 ? 11.205 -1.622 -23.919 1.00 86.62 91 ALA A O 1
ATOM 747 N N . GLY A 1 92 ? 8.959 -1.513 -23.894 1.00 83.12 92 GLY A N 1
ATOM 748 C CA . GLY A 1 92 ? 8.734 -2.797 -23.225 1.00 83.12 92 GLY A CA 1
ATOM 749 C C . GLY A 1 92 ? 8.484 -3.957 -24.191 1.00 83.12 92 GLY A C 1
ATOM 750 O O . GLY A 1 92 ? 8.089 -5.043 -23.746 1.00 83.12 92 GLY A O 1
ATOM 751 N N . ASP A 1 93 ? 8.644 -3.727 -25.499 1.00 84.06 93 ASP A N 1
ATOM 752 C CA . ASP A 1 93 ? 8.428 -4.751 -26.511 1.00 84.06 93 ASP A CA 1
ATOM 753 C C . ASP A 1 93 ? 9.438 -5.885 -26.396 1.00 84.06 93 ASP A C 1
ATOM 755 O O . ASP A 1 93 ? 10.590 -5.683 -25.980 1.00 84.06 93 ASP A O 1
ATOM 759 N N . PRO A 1 94 ? 8.993 -7.089 -26.781 1.00 78.69 94 PRO A N 1
ATOM 760 C CA . PRO A 1 94 ? 9.883 -8.207 -26.853 1.00 78.69 94 PRO A CA 1
ATOM 761 C C . PRO A 1 94 ? 11.091 -7.925 -27.769 1.00 78.69 94 PRO A C 1
ATOM 763 O 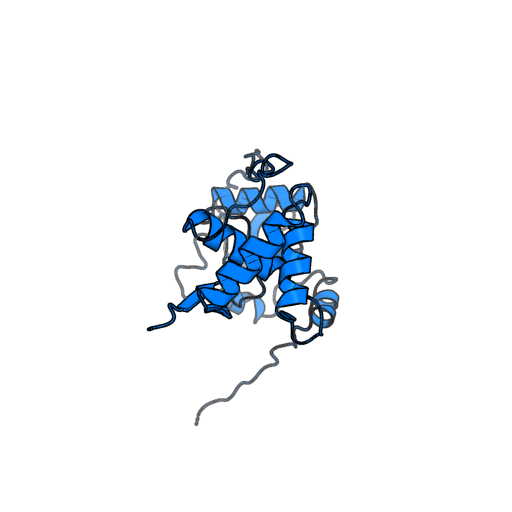O . PRO A 1 94 ? 10.933 -7.584 -28.937 1.00 78.69 94 PRO A O 1
ATOM 766 N N . GLN A 1 95 ? 12.312 -8.045 -27.235 1.00 77.88 95 GLN A N 1
ATOM 767 C CA . GLN A 1 95 ? 13.542 -8.061 -28.031 1.00 77.88 95 GLN A CA 1
ATOM 768 C C . GLN A 1 95 ? 13.640 -9.344 -28.888 1.00 77.88 95 GLN A C 1
ATOM 770 O O . GLN A 1 95 ? 12.989 -10.349 -28.602 1.00 77.88 95 GLN A O 1
ATOM 775 N N . PRO A 1 96 ? 14.473 -9.380 -29.937 1.00 78.69 96 PRO A N 1
ATOM 776 C CA . PRO A 1 96 ? 14.743 -10.627 -30.648 1.00 78.69 96 PRO A CA 1
ATOM 777 C C . PRO A 1 96 ? 15.281 -11.707 -29.701 1.00 78.69 96 PRO A C 1
ATOM 779 O O . PRO A 1 96 ? 15.993 -11.390 -28.740 1.00 78.69 96 PRO A O 1
ATOM 782 N N . GLU A 1 97 ? 14.972 -12.973 -29.978 1.00 76.38 97 GLU A N 1
ATOM 783 C CA . GLU A 1 97 ? 15.556 -14.096 -29.242 1.00 76.38 97 GLU A CA 1
ATOM 784 C C . GLU A 1 97 ? 17.088 -14.074 -29.348 1.00 76.38 97 GLU A C 1
ATOM 786 O O . GLU A 1 97 ? 17.672 -13.658 -30.354 1.00 76.38 97 GLU A O 1
ATOM 791 N N . TRP A 1 98 ? 17.764 -14.473 -28.271 1.00 76.44 98 TRP A N 1
ATOM 792 C CA . TRP A 1 98 ? 19.216 -14.597 -28.266 1.00 76.44 98 TRP A CA 1
ATOM 793 C C . TRP A 1 98 ? 19.616 -15.983 -28.759 1.00 76.44 98 TRP A C 1
ATOM 795 O O . TRP A 1 98 ? 19.343 -16.977 -28.096 1.00 76.44 98 TRP A O 1
ATOM 805 N N . GLY A 1 99 ? 20.272 -16.035 -29.918 1.00 74.31 99 GLY A N 1
ATOM 806 C CA . GLY A 1 99 ? 20.801 -17.278 -30.487 1.00 74.31 99 GLY A CA 1
ATOM 807 C C . GLY A 1 99 ? 22.223 -17.633 -30.037 1.00 74.31 99 GLY A C 1
ATOM 808 O O . GLY A 1 99 ? 22.733 -18.671 -30.446 1.00 74.31 99 GLY A O 1
ATOM 809 N N . GLY A 1 100 ? 22.880 -16.772 -29.253 1.00 77.50 100 GLY A N 1
ATOM 810 C CA . GLY A 1 100 ? 24.246 -16.980 -28.765 1.00 77.50 100 GLY A CA 1
ATOM 811 C C . GLY A 1 100 ? 24.304 -17.707 -27.420 1.00 77.50 100 GLY A C 1
ATOM 812 O O . GLY A 1 100 ? 23.289 -18.006 -26.789 1.00 77.50 100 GLY A O 1
ATOM 813 N N . THR A 1 101 ? 25.515 -17.953 -26.938 1.00 78.88 101 THR A N 1
ATOM 814 C CA . THR A 1 101 ? 25.763 -18.425 -25.573 1.00 78.88 101 THR A CA 1
ATOM 815 C C . THR A 1 101 ? 25.811 -17.250 -24.593 1.00 78.88 101 THR A C 1
ATOM 817 O O . THR A 1 101 ? 25.868 -16.086 -24.985 1.00 78.88 101 THR A O 1
ATOM 820 N N . VAL A 1 102 ? 25.793 -17.532 -23.289 1.00 73.56 102 VAL A N 1
ATOM 821 C CA . VAL A 1 102 ? 25.974 -16.490 -22.258 1.00 73.56 102 VAL A CA 1
ATOM 822 C C . VAL A 1 102 ? 27.364 -15.849 -22.350 1.00 73.56 102 VAL A C 1
ATOM 824 O O . VAL A 1 102 ? 27.501 -14.663 -22.073 1.00 73.56 102 VAL A O 1
ATOM 827 N N . ASN A 1 103 ? 28.377 -16.604 -22.786 1.00 78.44 103 ASN A N 1
ATOM 828 C CA . ASN A 1 103 ? 29.747 -16.104 -22.931 1.00 78.44 103 ASN A CA 1
ATOM 829 C C . ASN A 1 103 ? 29.893 -15.080 -24.068 1.00 78.44 103 ASN A C 1
ATOM 831 O O . ASN A 1 103 ? 30.867 -14.335 -24.083 1.00 78.44 103 ASN A O 1
ATOM 835 N N . ASP A 1 104 ? 28.929 -15.026 -24.989 1.00 79.38 104 ASP A N 1
ATOM 836 C CA . ASP A 1 104 ? 28.911 -14.059 -26.090 1.00 79.38 104 ASP A CA 1
ATOM 837 C C . ASP A 1 104 ? 28.369 -12.679 -25.651 1.00 79.38 104 ASP A C 1
ATOM 839 O O . ASP A 1 104 ? 28.378 -11.729 -26.434 1.00 79.38 104 ASP A O 1
ATOM 843 N N . LEU A 1 105 ? 27.905 -12.547 -24.400 1.00 81.56 105 LEU A N 1
ATOM 844 C CA . LEU A 1 105 ? 27.486 -11.276 -23.802 1.00 81.56 105 LEU A CA 1
ATOM 845 C C . LEU A 1 105 ? 28.717 -10.515 -23.289 1.00 81.56 105 LEU A C 1
ATOM 847 O O . LEU A 1 105 ? 29.307 -10.870 -22.269 1.00 81.56 105 LEU A O 1
ATOM 851 N N . GLY A 1 106 ? 29.109 -9.456 -23.994 1.00 81.00 106 GLY A N 1
ATOM 852 C CA . GLY A 1 106 ? 30.350 -8.725 -23.713 1.00 81.00 106 GLY A CA 1
ATOM 853 C C . GLY A 1 106 ? 30.224 -7.578 -22.704 1.00 81.00 106 GLY A C 1
ATOM 854 O O . GLY A 1 106 ? 31.234 -7.098 -22.195 1.00 81.00 106 GLY A O 1
ATOM 855 N N . GLN A 1 107 ? 29.011 -7.094 -22.427 1.00 85.19 107 GLN A N 1
ATOM 856 C CA . GLN A 1 107 ? 28.753 -5.887 -21.632 1.00 85.19 107 GLN A CA 1
ATOM 857 C C . GLN A 1 107 ? 27.619 -6.090 -20.618 1.00 85.19 107 GLN A C 1
ATOM 859 O O . GLN A 1 107 ? 26.823 -5.177 -20.371 1.00 85.19 107 GLN A O 1
ATOM 864 N N . LEU A 1 108 ? 27.553 -7.282 -20.020 1.00 85.25 108 LEU A N 1
ATOM 865 C CA . LEU A 1 108 ? 26.524 -7.640 -19.050 1.00 85.25 108 LEU A CA 1
ATOM 866 C C . LEU A 1 108 ? 26.603 -6.769 -17.782 1.00 85.25 108 LEU A C 1
ATOM 868 O O . LEU A 1 108 ? 27.628 -6.726 -17.100 1.00 85.25 108 LEU A O 1
ATOM 872 N N . LYS A 1 109 ? 25.503 -6.087 -17.446 1.00 84.62 109 LYS A N 1
ATOM 873 C CA . LYS A 1 109 ? 25.370 -5.201 -16.281 1.00 84.62 109 LYS A CA 1
ATOM 874 C C . LYS A 1 109 ? 24.021 -5.366 -15.592 1.00 84.62 109 LYS A C 1
ATOM 876 O O . LYS A 1 109 ? 22.990 -5.550 -16.240 1.00 84.62 109 LYS A O 1
ATOM 881 N N . VAL A 1 110 ? 24.032 -5.193 -14.271 1.00 83.69 110 VAL A N 1
ATOM 882 C CA . VAL A 1 110 ? 22.830 -5.047 -13.441 1.00 83.69 110 VAL A CA 1
ATOM 883 C C . VAL A 1 110 ? 22.700 -3.581 -13.047 1.00 83.69 110 VAL A C 1
ATOM 885 O O . VAL A 1 110 ? 23.551 -3.038 -12.346 1.00 83.69 110 VAL A O 1
ATOM 888 N N . VAL A 1 111 ? 21.646 -2.925 -13.530 1.00 88.00 111 VAL A N 1
ATOM 889 C CA . VAL A 1 111 ? 21.469 -1.472 -13.421 1.00 88.00 111 VAL A CA 1
ATOM 890 C C . VAL A 1 111 ? 20.290 -1.151 -12.499 1.00 88.00 111 VAL A C 1
ATOM 892 O O . VAL A 1 111 ? 19.175 -1.592 -12.790 1.00 88.00 111 VAL A O 1
ATOM 895 N N . PRO A 1 112 ? 20.479 -0.373 -11.415 1.00 87.88 112 PRO A N 1
ATOM 896 C CA . PRO A 1 112 ? 19.387 0.015 -10.530 1.00 87.88 112 PRO A CA 1
ATOM 897 C C . PRO A 1 112 ? 18.364 0.906 -11.246 1.00 87.88 112 PRO A C 1
ATOM 899 O O . PRO A 1 112 ? 18.696 1.785 -12.043 1.00 87.88 112 PRO A O 1
ATOM 902 N N . VAL A 1 113 ? 17.087 0.696 -10.938 1.00 90.00 113 VAL A N 1
ATOM 903 C CA . VAL A 1 113 ? 15.972 1.403 -11.573 1.00 90.00 113 VAL A CA 1
ATOM 904 C C . VAL A 1 113 ? 15.670 2.694 -10.821 1.00 90.00 113 VAL A C 1
ATOM 906 O O . VAL A 1 113 ? 15.126 2.693 -9.714 1.00 90.00 113 VAL A O 1
ATOM 909 N N . ALA A 1 114 ? 15.966 3.820 -11.466 1.00 89.94 114 ALA A N 1
ATOM 910 C CA . ALA A 1 114 ? 15.606 5.140 -10.968 1.00 89.94 114 ALA A CA 1
ATOM 911 C C . ALA A 1 114 ? 14.099 5.441 -11.115 1.00 89.94 114 ALA A C 1
ATOM 913 O O . ALA A 1 114 ? 13.362 4.811 -11.881 1.00 89.94 114 ALA A O 1
ATOM 914 N N . ARG A 1 115 ? 13.627 6.463 -10.390 1.00 87.44 115 ARG A N 1
ATOM 915 C CA . ARG A 1 115 ? 12.248 6.968 -10.508 1.00 87.44 115 ARG A CA 1
ATOM 916 C C . ARG A 1 115 ? 11.978 7.537 -11.907 1.00 87.44 115 ARG A C 1
ATOM 918 O O . ARG A 1 115 ? 12.887 7.917 -12.635 1.00 87.44 115 ARG A O 1
ATOM 925 N N . GLY A 1 116 ? 10.699 7.662 -12.262 1.00 91.75 116 GLY A N 1
ATOM 926 C CA . GLY A 1 116 ? 10.281 8.271 -13.527 1.00 91.75 116 GLY A CA 1
ATOM 927 C C . GLY A 1 116 ? 10.180 7.253 -14.661 1.00 91.75 116 GLY A C 1
ATOM 928 O O . GLY A 1 116 ? 9.516 6.230 -14.500 1.00 91.75 116 GLY A O 1
ATOM 929 N N . ALA A 1 117 ? 10.772 7.560 -15.819 1.00 92.25 117 ALA A N 1
ATOM 930 C CA . ALA A 1 117 ? 10.680 6.711 -17.010 1.00 92.25 117 ALA A CA 1
ATOM 931 C C . ALA A 1 117 ? 11.256 5.294 -16.810 1.00 92.25 117 ALA A C 1
ATOM 933 O O . ALA A 1 117 ? 10.552 4.351 -17.171 1.00 92.25 117 ALA A O 1
ATOM 934 N N . PRO A 1 118 ? 12.426 5.099 -16.163 1.00 92.06 118 PRO A N 1
ATOM 935 C CA . PRO A 1 118 ? 12.966 3.759 -15.924 1.00 92.06 118 PRO A CA 1
ATOM 936 C C . PRO A 1 118 ? 12.035 2.891 -15.069 1.00 92.06 118 PRO A C 1
ATOM 938 O O . PRO A 1 118 ? 11.779 1.745 -15.415 1.00 92.06 118 PRO A O 1
ATOM 941 N N . LEU A 1 119 ? 11.449 3.443 -14.001 1.00 91.12 119 LEU A N 1
ATOM 942 C CA . LEU A 1 119 ? 10.468 2.723 -13.182 1.00 91.12 119 LEU A CA 1
ATOM 943 C C . LEU A 1 119 ? 9.206 2.340 -13.967 1.00 91.12 119 LEU A C 1
ATOM 945 O O . LEU A 1 119 ? 8.675 1.251 -13.770 1.00 91.12 119 LEU A O 1
ATOM 949 N N . ARG A 1 120 ? 8.716 3.216 -14.854 1.00 92.12 120 ARG A N 1
ATOM 950 C CA . ARG A 1 120 ? 7.566 2.885 -15.712 1.00 92.12 120 ARG A CA 1
ATOM 951 C C . ARG A 1 120 ? 7.897 1.740 -16.663 1.00 92.12 120 ARG A C 1
ATOM 953 O O . ARG A 1 120 ? 7.090 0.827 -16.765 1.00 92.12 120 ARG A O 1
ATOM 960 N N . LEU A 1 121 ? 9.082 1.768 -17.274 1.00 91.81 121 LEU A N 1
ATOM 961 C CA . LEU A 1 121 ? 9.561 0.684 -18.127 1.00 91.81 121 LEU A CA 1
ATOM 962 C C . LEU A 1 121 ? 9.716 -0.623 -17.338 1.00 91.81 121 LEU A C 1
ATOM 964 O O . LEU A 1 121 ? 9.298 -1.670 -17.809 1.00 91.81 121 LEU A O 1
ATOM 968 N N . TRP A 1 122 ? 10.250 -0.576 -16.116 1.00 90.12 122 TRP A N 1
ATOM 969 C CA . TRP A 1 122 ? 10.356 -1.765 -15.268 1.00 90.12 122 TRP A CA 1
ATOM 970 C C . TRP A 1 122 ? 8.976 -2.348 -14.948 1.00 90.12 122 TRP A C 1
ATOM 972 O O . TRP A 1 122 ? 8.751 -3.537 -15.151 1.00 90.12 122 TRP A O 1
ATOM 982 N N . ASN A 1 123 ? 8.021 -1.508 -14.529 1.00 89.69 123 ASN A N 1
ATOM 983 C CA . ASN A 1 123 ? 6.647 -1.947 -14.269 1.00 89.69 123 ASN A CA 1
ATOM 984 C C . ASN A 1 123 ? 6.004 -2.551 -15.524 1.00 89.69 123 ASN A C 1
ATOM 986 O O . ASN A 1 123 ? 5.249 -3.512 -15.424 1.00 89.69 123 ASN A O 1
ATOM 990 N N . GLU A 1 124 ? 6.296 -1.980 -16.693 1.00 91.25 124 GLU A N 1
ATOM 991 C CA . GLU A 1 124 ? 5.825 -2.463 -17.984 1.00 91.25 124 GLU A CA 1
ATOM 992 C C . GLU A 1 124 ? 6.390 -3.836 -18.344 1.00 91.25 124 GLU A C 1
ATOM 994 O O . GLU A 1 124 ? 5.623 -4.744 -18.661 1.00 91.25 124 GLU A O 1
ATOM 999 N N . VAL A 1 125 ? 7.706 -4.010 -18.241 1.00 87.81 125 VAL A N 1
ATOM 1000 C CA . VAL A 1 125 ? 8.387 -5.283 -18.505 1.00 87.81 125 VAL A CA 1
ATOM 1001 C C . VAL A 1 125 ? 7.862 -6.369 -17.564 1.00 87.81 125 VAL A C 1
ATOM 1003 O O . VAL A 1 125 ? 7.531 -7.464 -18.011 1.00 87.81 125 VAL A O 1
ATOM 1006 N N . VAL A 1 126 ? 7.681 -6.047 -16.280 1.00 85.31 126 VAL A N 1
ATOM 1007 C CA . VAL A 1 126 ? 7.064 -6.958 -15.304 1.00 85.31 126 VAL A CA 1
ATOM 1008 C C . VAL A 1 126 ? 5.622 -7.283 -15.683 1.00 85.31 126 VAL A C 1
ATOM 1010 O O . VAL A 1 126 ? 5.224 -8.440 -15.639 1.00 85.31 126 VAL A O 1
ATOM 1013 N N . ALA A 1 127 ? 4.827 -6.288 -16.078 1.00 85.38 127 ALA A N 1
ATOM 1014 C CA . ALA A 1 127 ? 3.428 -6.504 -16.430 1.00 85.38 127 ALA A CA 1
ATOM 1015 C C . ALA A 1 127 ? 3.238 -7.406 -17.643 1.00 85.38 127 ALA A C 1
ATOM 1017 O O . ALA A 1 127 ? 2.309 -8.209 -17.652 1.00 85.38 127 ALA A O 1
ATOM 1018 N N . ARG A 1 128 ? 4.086 -7.238 -18.658 1.00 85.44 128 ARG A N 1
ATOM 1019 C CA . ARG A 1 128 ? 3.995 -7.977 -19.915 1.00 85.44 128 ARG A CA 1
ATOM 1020 C C . ARG A 1 128 ? 4.497 -9.400 -19.786 1.00 85.44 128 ARG A C 1
ATOM 1022 O O . ARG A 1 128 ? 3.919 -10.295 -20.390 1.00 85.44 128 ARG A O 1
ATOM 1029 N N . HIS A 1 129 ? 5.576 -9.581 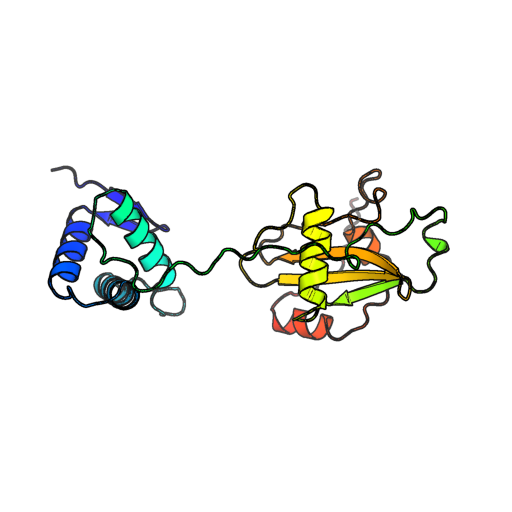-19.031 1.00 79.12 129 HIS A N 1
ATOM 1030 C CA . HIS A 1 129 ? 6.367 -10.791 -19.160 1.00 79.12 129 HIS A CA 1
ATOM 1031 C C . HIS A 1 129 ? 6.495 -11.623 -17.883 1.00 79.12 129 HIS A C 1
ATOM 1033 O O . HIS A 1 129 ? 6.883 -12.783 -17.951 1.00 79.12 129 HIS A O 1
ATOM 1039 N N . HIS A 1 130 ? 6.150 -11.083 -16.712 1.00 77.62 130 HIS A N 1
ATOM 1040 C CA . HIS A 1 130 ? 6.019 -11.902 -15.507 1.00 77.62 130 HIS A CA 1
ATOM 1041 C C . HIS A 1 130 ? 4.680 -12.650 -15.548 1.00 77.62 130 HIS A C 1
ATOM 1043 O O . HIS A 1 130 ? 3.637 -12.032 -15.750 1.00 77.62 130 HIS A O 1
ATOM 1049 N N . TYR A 1 131 ? 4.664 -13.952 -15.252 1.00 74.94 131 TYR A N 1
ATOM 1050 C CA . TYR A 1 131 ? 3.441 -14.773 -15.288 1.00 74.94 131 TYR A CA 1
ATOM 1051 C C . TYR A 1 131 ? 2.303 -14.254 -14.377 1.00 74.94 131 TYR A C 1
ATOM 1053 O O . TYR A 1 131 ? 1.127 -14.367 -14.705 1.00 74.94 131 TYR A O 1
ATOM 1061 N N . LEU A 1 132 ? 2.634 -13.641 -13.233 1.00 74.56 132 LEU A N 1
ATOM 1062 C CA . LEU A 1 132 ? 1.669 -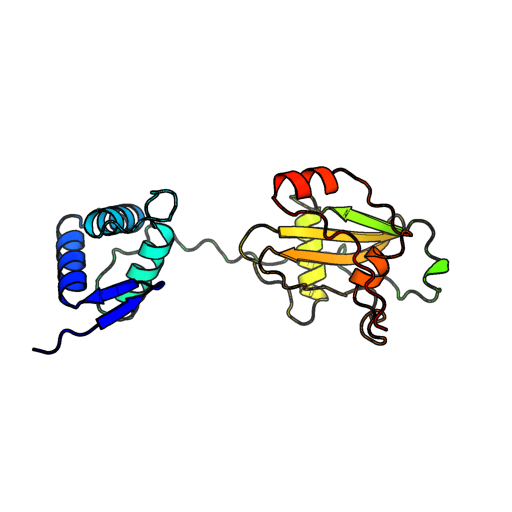12.953 -12.346 1.00 74.56 132 LEU A CA 1
ATOM 1063 C C . LEU A 1 132 ? 1.265 -11.526 -12.768 1.00 74.56 132 LEU A C 1
ATOM 1065 O O . LEU A 1 132 ? 0.399 -10.932 -12.112 1.00 74.56 132 LEU A O 1
ATOM 1069 N N . GLY A 1 133 ? 1.905 -10.964 -13.795 1.00 77.81 133 GLY A N 1
ATOM 1070 C CA . GLY A 1 133 ? 1.809 -9.556 -14.168 1.00 77.81 133 GLY A CA 1
ATOM 1071 C C . GLY A 1 133 ? 2.285 -8.590 -13.073 1.00 77.81 133 GLY A C 1
ATOM 1072 O O . GLY A 1 133 ? 2.755 -8.978 -12.000 1.00 77.81 133 GLY A O 1
ATOM 1073 N N . TYR A 1 134 ? 2.132 -7.289 -13.328 1.00 79.56 134 TYR A N 1
ATOM 1074 C CA . TYR A 1 134 ? 2.508 -6.249 -12.375 1.00 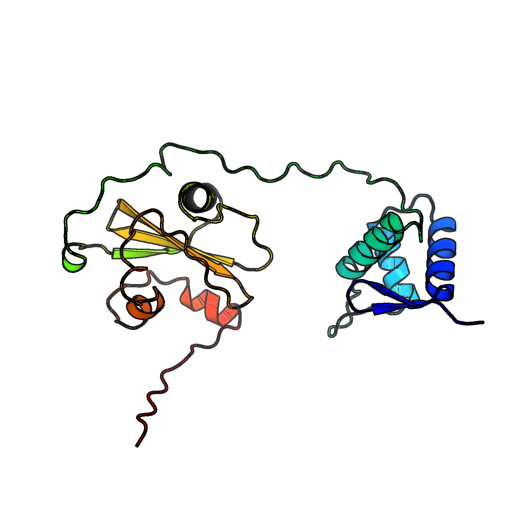79.56 134 TYR A CA 1
ATOM 1075 C C . TYR A 1 134 ? 1.400 -6.026 -11.348 1.00 79.56 134 TYR A C 1
ATOM 1077 O O . TYR A 1 134 ? 0.246 -5.746 -11.683 1.00 79.56 134 TYR A O 1
ATOM 1085 N N . LYS A 1 135 ? 1.784 -6.060 -10.072 1.00 74.00 135 LYS A N 1
ATOM 1086 C CA . LYS A 1 135 ? 0.943 -5.652 -8.945 1.00 74.00 135 LYS A CA 1
ATOM 1087 C C . LYS A 1 135 ? 1.677 -4.582 -8.154 1.00 74.00 135 LYS A C 1
ATOM 1089 O O . LYS A 1 135 ? 2.898 -4.611 -8.046 1.00 74.00 135 LYS A O 1
ATOM 1094 N N . MET A 1 136 ? 0.935 -3.635 -7.581 1.00 69.44 136 MET A N 1
ATOM 1095 C CA . MET A 1 136 ? 1.541 -2.634 -6.707 1.00 69.44 136 MET A CA 1
ATOM 1096 C C . MET A 1 136 ? 2.109 -3.332 -5.470 1.00 69.44 136 MET A C 1
ATOM 1098 O O . MET A 1 136 ? 1.364 -3.795 -4.606 1.00 69.44 136 MET A O 1
ATOM 1102 N N . LEU A 1 137 ? 3.431 -3.410 -5.412 1.00 67.38 137 LEU A N 1
ATOM 1103 C CA . LEU A 1 137 ? 4.149 -4.040 -4.318 1.00 67.38 137 LEU A CA 1
ATOM 1104 C C . LEU A 1 137 ? 4.168 -3.085 -3.108 1.00 67.38 137 LEU A C 1
ATOM 1106 O O . LEU A 1 137 ? 4.465 -1.894 -3.276 1.00 67.38 137 LEU A O 1
ATOM 1110 N N . PRO A 1 138 ? 3.825 -3.549 -1.896 1.00 59.81 138 PRO A N 1
ATOM 1111 C CA . PRO A 1 138 ? 3.943 -2.748 -0.683 1.00 59.81 138 PRO A CA 1
ATOM 1112 C C . PRO A 1 138 ? 5.397 -2.701 -0.183 1.00 59.81 138 PRO A C 1
ATOM 1114 O O . PRO A 1 138 ? 6.179 -3.615 -0.420 1.00 59.81 138 PRO A O 1
ATOM 1117 N N . GLY A 1 139 ? 5.747 -1.655 0.570 1.00 62.16 139 GLY A N 1
ATOM 1118 C CA . GLY A 1 139 ? 7.033 -1.570 1.276 1.00 62.16 139 GLY A CA 1
ATOM 1119 C C . GLY A 1 139 ? 8.224 -1.116 0.423 1.00 62.16 139 GLY A C 1
ATOM 1120 O O . GLY A 1 139 ? 8.072 -0.729 -0.738 1.00 62.16 139 GLY A O 1
ATOM 1121 N N . ALA A 1 140 ? 9.407 -1.117 1.047 1.00 66.38 140 ALA A N 1
ATOM 1122 C CA . ALA A 1 140 ? 10.672 -0.770 0.402 1.00 66.38 140 ALA A CA 1
ATOM 1123 C C . ALA A 1 140 ? 11.059 -1.834 -0.635 1.00 66.38 140 ALA A C 1
ATOM 1125 O O . ALA A 1 140 ? 10.895 -3.031 -0.396 1.00 66.38 140 ALA A O 1
ATOM 1126 N N . GLN A 1 141 ? 11.532 -1.374 -1.794 1.00 68.94 141 GLN A N 1
ATOM 1127 C CA . GLN A 1 141 ? 11.784 -2.207 -2.967 1.00 68.94 141 GLN A CA 1
ATOM 1128 C C . GLN A 1 141 ? 13.062 -1.773 -3.664 1.00 68.94 141 GLN A C 1
ATOM 1130 O O . GLN A 1 141 ? 13.226 -0.585 -3.961 1.00 68.94 141 GLN A O 1
ATOM 1135 N N . LEU A 1 142 ? 13.889 -2.757 -3.997 1.00 76.75 142 LEU A N 1
ATOM 1136 C CA . LEU A 1 142 ? 14.988 -2.622 -4.940 1.00 76.75 142 LEU A CA 1
ATOM 1137 C C . LEU A 1 142 ? 14.541 -3.189 -6.282 1.00 76.75 142 LEU A C 1
ATOM 1139 O O . LEU A 1 142 ? 13.814 -4.179 -6.337 1.00 76.75 142 LEU A O 1
ATOM 1143 N N . ARG A 1 143 ? 14.922 -2.521 -7.365 1.00 84.38 143 ARG A N 1
ATOM 1144 C CA . ARG A 1 143 ? 14.520 -2.872 -8.728 1.00 84.38 143 ARG A CA 1
ATOM 1145 C C . ARG A 1 143 ? 15.714 -2.690 -9.642 1.00 84.38 143 ARG A C 1
ATOM 1147 O O . ARG A 1 143 ? 16.395 -1.667 -9.539 1.00 84.38 143 ARG A O 1
ATOM 1154 N N . TYR A 1 144 ? 15.918 -3.638 -10.543 1.00 85.94 144 TYR A N 1
ATOM 1155 C CA . TYR A 1 144 ? 17.064 -3.668 -11.439 1.00 85.94 144 TYR A CA 1
ATOM 1156 C C . TYR A 1 144 ? 16.658 -4.056 -12.859 1.00 85.94 144 TYR A C 1
ATOM 1158 O O . TYR A 1 144 ? 15.687 -4.784 -13.074 1.00 85.94 144 TYR A O 1
ATOM 1166 N N . PHE A 1 145 ? 17.436 -3.580 -13.824 1.00 88.44 145 PHE A N 1
ATOM 1167 C CA . PHE A 1 145 ? 17.478 -4.112 -15.179 1.00 88.44 145 PHE A CA 1
ATOM 1168 C C . PHE A 1 145 ? 18.728 -4.967 -15.358 1.00 88.44 145 PHE A C 1
ATOM 1170 O O . PHE A 1 145 ? 19.799 -4.587 -14.892 1.00 88.44 145 PHE A O 1
ATOM 1177 N N . ILE A 1 146 ? 18.601 -6.068 -16.090 1.00 87.50 146 ILE A N 1
ATOM 1178 C CA . ILE A 1 146 ? 19.733 -6.842 -16.603 1.00 87.50 146 ILE A CA 1
ATOM 1179 C C . ILE A 1 146 ? 19.930 -6.411 -18.055 1.00 87.50 146 ILE A C 1
ATOM 1181 O O . ILE A 1 146 ? 18.990 -6.483 -18.852 1.00 87.50 146 ILE A O 1
ATOM 1185 N N . ARG A 1 147 ? 21.118 -5.913 -18.396 1.00 86.25 147 ARG A N 1
ATOM 1186 C CA . ARG A 1 147 ? 21.425 -5.363 -19.722 1.00 86.25 147 ARG A CA 1
ATOM 1187 C C . ARG A 1 147 ? 22.728 -5.902 -20.274 1.00 86.25 147 ARG A C 1
ATOM 1189 O O . ARG A 1 147 ? 23.642 -6.152 -19.505 1.00 86.25 147 ARG A O 1
ATOM 1196 N N . ASP A 1 148 ? 22.814 -5.997 -21.592 1.00 85.50 148 ASP A N 1
ATOM 1197 C CA . ASP A 1 148 ? 24.066 -6.164 -22.332 1.00 85.50 148 ASP A CA 1
ATOM 1198 C C . ASP A 1 148 ? 24.207 -4.981 -23.297 1.00 85.50 148 ASP A C 1
ATOM 1200 O O . ASP A 1 148 ? 23.471 -4.867 -24.281 1.00 85.50 148 ASP A O 1
ATOM 1204 N N . GLY A 1 149 ? 25.058 -4.015 -22.940 1.00 85.56 149 GLY A N 1
ATOM 1205 C CA . GLY A 1 149 ? 25.069 -2.701 -23.591 1.00 85.56 149 GLY A CA 1
ATOM 1206 C C . GLY A 1 149 ? 23.689 -2.024 -23.518 1.00 85.56 149 GLY A C 1
ATOM 1207 O O . GLY A 1 149 ? 23.104 -1.885 -22.442 1.00 85.56 149 GLY A O 1
ATOM 1208 N N . GLU A 1 150 ? 23.141 -1.635 -24.670 1.00 84.00 150 GLU A N 1
ATOM 1209 C CA . GLU A 1 150 ? 21.796 -1.045 -24.778 1.00 84.00 150 GLU A CA 1
ATOM 1210 C C . GLU A 1 150 ? 20.665 -2.086 -24.753 1.00 84.00 150 GLU A C 1
ATOM 1212 O O . GLU A 1 150 ? 19.493 -1.738 -24.572 1.00 84.00 150 GLU A O 1
ATOM 1217 N N . ARG A 1 151 ? 20.984 -3.378 -24.896 1.00 84.19 151 ARG A N 1
ATOM 1218 C CA . ARG A 1 151 ? 19.977 -4.437 -24.943 1.00 84.19 151 ARG A CA 1
ATOM 1219 C C . ARG A 1 151 ? 19.439 -4.727 -23.551 1.00 84.19 151 ARG A C 1
ATOM 1221 O O . ARG A 1 151 ? 20.198 -4.992 -22.622 1.00 84.19 151 ARG A O 1
ATOM 1228 N N . LEU A 1 152 ? 18.116 -4.722 -23.414 1.00 84.94 152 LEU A N 1
ATOM 1229 C CA . LEU A 1 152 ? 17.442 -5.163 -22.198 1.00 84.94 152 LEU A CA 1
ATOM 1230 C C . LEU A 1 152 ? 17.251 -6.685 -22.229 1.00 84.94 152 LEU A C 1
ATOM 1232 O O . LEU A 1 152 ? 16.549 -7.198 -23.094 1.00 84.94 152 LEU A O 1
ATOM 1236 N N . LEU A 1 153 ? 17.862 -7.387 -21.276 1.00 83.25 153 LEU A N 1
ATOM 1237 C CA . LEU A 1 153 ? 17.781 -8.845 -21.130 1.00 83.25 153 LEU A CA 1
ATOM 1238 C C . LEU A 1 153 ? 16.785 -9.283 -20.048 1.00 83.25 153 LEU A C 1
ATOM 1240 O O . LEU A 1 153 ? 16.366 -10.436 -20.015 1.00 83.25 153 LEU A O 1
ATOM 1244 N N . GLY A 1 154 ? 16.406 -8.389 -19.136 1.00 82.19 154 GLY A N 1
ATOM 1245 C CA . GLY A 1 154 ? 15.450 -8.725 -18.087 1.00 82.19 154 GLY A CA 1
ATOM 1246 C C . GLY A 1 154 ? 15.248 -7.625 -17.057 1.00 82.19 154 GLY A C 1
ATOM 1247 O O . GLY A 1 154 ? 15.945 -6.607 -17.050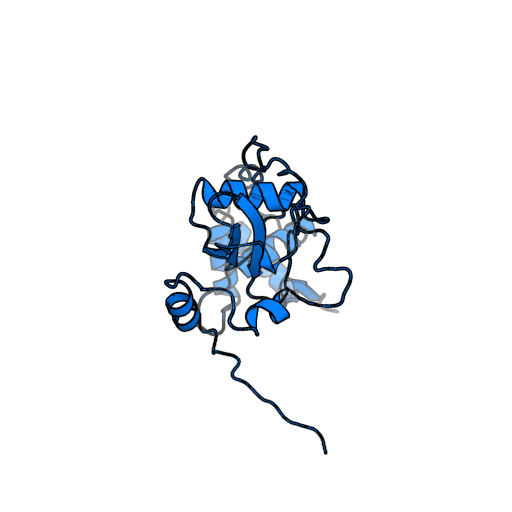 1.00 82.19 154 GLY A O 1
ATOM 1248 N N . ALA A 1 155 ? 14.280 -7.849 -16.175 1.00 82.56 155 ALA A N 1
ATOM 1249 C CA . ALA A 1 155 ? 13.967 -6.981 -15.053 1.00 82.56 155 ALA A CA 1
ATOM 1250 C C . ALA A 1 155 ? 13.763 -7.831 -13.796 1.00 82.56 155 ALA A C 1
ATOM 1252 O O . ALA A 1 155 ? 13.049 -8.831 -13.829 1.00 82.56 155 ALA A O 1
ATOM 1253 N N . ASP A 1 156 ? 14.373 -7.412 -12.692 1.00 77.81 156 ASP A N 1
ATOM 1254 C CA . ASP A 1 156 ? 14.278 -8.121 -11.417 1.00 77.81 156 ASP A CA 1
ATOM 1255 C C . ASP A 1 156 ? 14.029 -7.147 -10.260 1.00 77.81 156 ASP A C 1
ATOM 1257 O O . ASP A 1 156 ? 14.253 -5.935 -10.390 1.00 77.81 156 ASP A O 1
ATOM 1261 N N . GLY A 1 157 ? 13.524 -7.651 -9.138 1.00 73.06 157 GLY A N 1
ATOM 1262 C CA . GLY A 1 157 ? 13.247 -6.853 -7.955 1.00 73.06 157 GLY A CA 1
ATOM 1263 C C . GLY A 1 157 ? 13.275 -7.653 -6.660 1.00 73.06 157 GLY A C 1
ATOM 1264 O O . GLY A 1 157 ? 12.825 -8.790 -6.590 1.00 73.06 157 GLY A O 1
ATOM 1265 N N . LEU A 1 158 ? 13.765 -7.002 -5.607 1.00 64.81 158 LEU A N 1
ATOM 1266 C CA . LEU A 1 158 ? 13.787 -7.522 -4.242 1.00 64.81 158 LEU A CA 1
ATOM 1267 C C . LEU A 1 158 ? 12.843 -6.693 -3.373 1.00 64.81 158 LEU A C 1
ATOM 1269 O O . LEU A 1 158 ? 12.857 -5.455 -3.406 1.00 64.81 158 LEU A O 1
ATOM 1273 N N . TRP A 1 159 ? 12.036 -7.371 -2.561 1.00 63.34 159 TRP A N 1
ATOM 1274 C CA . TRP A 1 159 ? 11.144 -6.748 -1.584 1.00 63.34 159 TRP A CA 1
ATOM 1275 C C . TRP A 1 159 ? 11.379 -7.301 -0.178 1.00 63.34 159 TRP A C 1
ATOM 1277 O O . TRP A 1 159 ? 11.659 -8.483 0.010 1.00 63.34 159 TRP A O 1
ATOM 1287 N N . GLY A 1 160 ? 11.230 -6.431 0.829 1.00 37.50 160 GLY A N 1
ATOM 1288 C CA . GLY A 1 160 ? 11.599 -6.665 2.237 1.00 37.50 160 GLY A CA 1
ATOM 1289 C C . GLY A 1 160 ? 10.805 -7.728 3.016 1.00 37.50 160 GLY A C 1
ATOM 1290 O O . GLY A 1 160 ? 10.697 -7.619 4.232 1.00 37.50 160 GLY A O 1
ATOM 1291 N N . LEU A 1 161 ? 10.234 -8.734 2.349 1.00 35.31 161 LEU A N 1
ATOM 1292 C CA . LEU A 1 161 ? 9.668 -9.938 2.973 1.00 35.31 161 LEU A CA 1
ATOM 1293 C C . LEU A 1 161 ? 10.432 -11.225 2.604 1.00 35.31 161 LEU A C 1
ATOM 1295 O O . LEU A 1 161 ? 9.962 -12.305 2.942 1.00 35.31 161 LEU A O 1
ATOM 1299 N N . GLY A 1 162 ? 11.583 -11.135 1.924 1.00 34.53 162 GLY A N 1
ATOM 1300 C CA . GLY A 1 162 ? 12.378 -12.317 1.554 1.00 34.53 162 GLY A CA 1
ATOM 1301 C C . GLY A 1 162 ? 11.722 -13.197 0.485 1.00 34.53 162 GLY A C 1
ATOM 1302 O O . GLY A 1 162 ? 12.043 -14.372 0.369 1.00 34.53 162 GLY A O 1
ATOM 1303 N N . LEU A 1 163 ? 10.782 -12.641 -0.278 1.00 33.25 163 LEU A N 1
ATOM 1304 C CA . LEU A 1 163 ? 10.224 -13.290 -1.457 1.00 33.25 163 LEU A CA 1
ATOM 1305 C C . LEU A 1 163 ? 10.955 -12.708 -2.673 1.00 33.25 163 LEU A C 1
ATOM 1307 O O . LEU A 1 163 ? 10.931 -11.500 -2.886 1.00 33.25 163 LEU A O 1
ATOM 1311 N N . GLU A 1 164 ? 11.637 -13.553 -3.432 1.00 41.56 164 GLU A N 1
ATOM 1312 C CA . GLU A 1 164 ? 12.137 -13.216 -4.763 1.00 41.56 164 GLU A CA 1
ATOM 1313 C C . GLU A 1 164 ? 10.943 -13.229 -5.724 1.00 41.56 164 GLU A C 1
ATOM 1315 O O . GLU A 1 164 ? 10.080 -14.106 -5.640 1.00 41.56 164 GLU A O 1
ATOM 1320 N N . GLY A 1 165 ? 10.851 -12.268 -6.635 1.00 41.94 165 GLY A N 1
ATOM 1321 C CA . GLY A 1 165 ? 9.941 -12.416 -7.762 1.00 41.94 165 GLY A CA 1
ATOM 1322 C C . GLY A 1 165 ? 10.538 -11.776 -8.993 1.00 41.94 165 GLY A C 1
ATOM 1323 O O . GLY A 1 165 ? 10.667 -10.558 -9.112 1.00 41.94 165 GLY A O 1
ATOM 1324 N N . SER A 1 166 ? 10.909 -12.662 -9.897 1.00 45.34 166 SER A N 1
ATOM 1325 C CA . SER A 1 166 ? 11.662 -12.399 -11.103 1.00 45.34 166 SER A CA 1
ATOM 1326 C C . SER A 1 166 ? 10.704 -12.277 -12.281 1.00 45.34 166 SER A C 1
ATOM 1328 O O . SER A 1 166 ? 9.952 -13.194 -12.602 1.00 45.34 166 SER A O 1
ATOM 1330 N N . ALA A 1 167 ? 10.721 -11.127 -12.957 1.00 39.88 167 ALA A N 1
ATOM 1331 C CA . ALA A 1 167 ? 9.997 -10.932 -14.208 1.00 39.88 167 ALA A CA 1
ATOM 1332 C C . ALA A 1 167 ? 10.897 -11.316 -15.376 1.00 39.88 167 ALA A C 1
ATOM 1334 O O . ALA A 1 167 ? 11.499 -10.469 -16.041 1.00 39.88 167 ALA A O 1
ATOM 1335 N N . ALA A 1 168 ? 11.013 -12.619 -15.608 1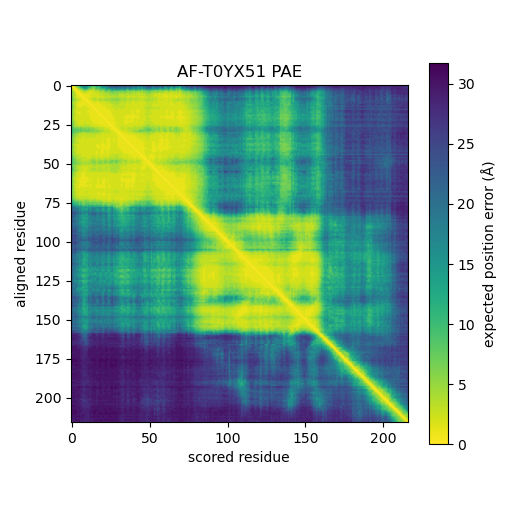.00 36.62 168 ALA A N 1
ATOM 1336 C CA . ALA A 1 168 ? 11.792 -13.156 -16.710 1.00 36.62 168 ALA A CA 1
ATOM 1337 C C . ALA A 1 168 ? 11.029 -12.985 -18.028 1.00 36.62 168 ALA A C 1
ATOM 1339 O O . ALA A 1 168 ? 10.375 -13.900 -18.508 1.00 36.62 168 ALA A O 1
ATOM 1340 N N . GLY A 1 169 ? 11.115 -11.792 -18.614 1.00 30.84 169 GLY A N 1
ATOM 1341 C CA . GLY A 1 169 ? 10.600 -11.568 -19.959 1.00 30.84 169 GLY A CA 1
ATOM 1342 C C . GLY A 1 169 ? 11.553 -11.826 -21.093 1.00 30.84 169 GLY A C 1
ATOM 1343 O O . GLY A 1 169 ? 11.097 -11.915 -22.223 1.00 30.84 169 GLY A O 1
ATOM 1344 N N . TYR A 1 170 ? 12.851 -11.950 -20.817 1.00 35.62 170 TYR A N 1
ATOM 1345 C CA . TYR A 1 170 ? 13.841 -11.979 -21.890 1.00 35.62 170 TYR A CA 1
ATOM 1346 C C . TYR A 1 170 ? 14.914 -13.056 -21.814 1.00 35.62 170 TYR A C 1
ATOM 1348 O O . TYR A 1 170 ? 15.780 -13.108 -22.681 1.00 35.62 170 TYR A O 1
ATOM 1356 N N . LEU A 1 171 ? 14.794 -14.003 -20.884 1.00 31.39 171 LEU A N 1
ATOM 1357 C CA . LEU A 1 171 ? 15.543 -15.256 -20.909 1.00 31.39 171 LEU A CA 1
ATOM 1358 C C . LEU A 1 171 ? 14.684 -16.358 -20.280 1.00 31.39 171 LEU A C 1
ATOM 1360 O O . LEU A 1 171 ? 14.749 -16.585 -19.075 1.00 31.39 171 LEU A O 1
ATOM 1364 N N . HIS A 1 172 ? 13.938 -17.102 -21.100 1.00 29.67 172 HIS A N 1
ATOM 1365 C CA . HIS A 1 172 ? 13.256 -18.359 -20.725 1.00 29.67 172 HIS A CA 1
ATOM 1366 C C . HIS A 1 172 ? 14.229 -19.475 -20.263 1.00 29.67 172 HIS A C 1
ATOM 1368 O O . HIS A 1 172 ? 13.873 -20.644 -20.183 1.00 29.67 172 HIS A O 1
ATOM 1374 N N . TRP A 1 173 ? 15.495 -19.162 -19.970 1.00 31.62 173 TRP A N 1
ATOM 1375 C CA . TRP A 1 173 ? 16.541 -20.167 -19.791 1.00 31.62 173 TRP A CA 1
ATOM 1376 C C . TRP A 1 173 ? 16.977 -20.409 -18.337 1.00 31.62 173 TRP A C 1
ATOM 1378 O O . TRP A 1 173 ? 17.440 -21.506 -18.031 1.00 31.62 173 TRP A O 1
ATOM 1388 N N . LEU A 1 174 ? 16.785 -19.468 -17.402 1.00 31.28 174 LEU A N 1
ATOM 1389 C CA . LEU A 1 174 ? 17.214 -19.686 -16.006 1.00 31.28 174 LEU A CA 1
ATOM 1390 C C . LEU A 1 174 ? 16.252 -20.548 -15.169 1.00 31.28 174 LEU A C 1
ATOM 1392 O O . LEU A 1 174 ? 16.628 -21.009 -14.095 1.00 31.28 174 LEU A O 1
ATOM 1396 N N . GLU A 1 175 ? 15.054 -20.855 -15.672 1.00 33.09 175 GLU A N 1
ATOM 1397 C CA . GLU A 1 175 ? 14.086 -21.690 -14.946 1.00 33.09 175 GLU A CA 1
ATOM 1398 C C . GLU A 1 175 ? 14.225 -23.195 -15.261 1.00 33.09 175 GLU A C 1
ATOM 1400 O O . GLU A 1 175 ? 13.837 -24.035 -14.453 1.00 33.09 175 GLU A O 1
ATOM 1405 N N . GLN A 1 176 ? 14.856 -23.582 -16.381 1.00 29.95 176 GLN A N 1
ATOM 1406 C CA . GLN A 1 176 ? 14.907 -24.996 -16.795 1.00 29.95 176 GLN A CA 1
ATOM 1407 C C . GLN A 1 176 ? 16.048 -25.828 -16.189 1.00 29.95 176 GLN A C 1
ATOM 1409 O O . GLN A 1 176 ? 16.073 -27.043 -16.389 1.00 29.95 176 GLN A O 1
ATOM 1414 N N . ARG A 1 177 ? 16.988 -25.242 -15.430 1.00 27.91 177 ARG A N 1
ATOM 1415 C CA . ARG A 1 177 ? 18.107 -26.003 -14.824 1.00 27.91 177 ARG A CA 1
ATOM 1416 C C . ARG A 1 177 ? 18.517 -25.580 -13.411 1.00 27.91 177 ARG A C 1
ATOM 1418 O O . ARG A 1 177 ? 19.690 -25.673 -13.066 1.00 27.91 177 ARG A O 1
ATOM 1425 N N . GLY A 1 178 ? 17.567 -25.163 -12.572 1.00 29.25 178 GLY A N 1
ATOM 1426 C CA . GLY A 1 178 ? 17.813 -25.039 -11.126 1.00 29.25 178 GLY A CA 1
ATOM 1427 C C . GLY A 1 178 ? 18.915 -24.042 -10.742 1.00 29.25 178 GLY A C 1
ATOM 1428 O O . GLY A 1 178 ? 19.528 -24.184 -9.688 1.00 29.25 178 GLY A O 1
ATOM 1429 N N . ALA A 1 179 ? 19.177 -23.042 -11.584 1.00 30.08 179 ALA A N 1
ATOM 1430 C CA . ALA A 1 179 ? 20.065 -21.937 -11.265 1.00 30.08 179 ALA A CA 1
ATOM 1431 C C . ALA A 1 179 ? 19.195 -20.710 -11.004 1.00 30.08 179 ALA A C 1
ATOM 1433 O O . ALA A 1 179 ? 18.848 -19.968 -11.921 1.00 30.08 179 ALA A O 1
ATOM 1434 N N . SER A 1 180 ? 18.824 -20.510 -9.739 1.00 31.67 180 SER A N 1
ATOM 1435 C CA . SER A 1 180 ? 18.310 -19.222 -9.285 1.00 31.67 180 SER A CA 1
ATOM 1436 C C . SER A 1 180 ? 19.266 -18.118 -9.750 1.00 31.67 180 SER A C 1
ATOM 1438 O O . SER A 1 180 ? 20.482 -18.320 -9.805 1.00 31.67 180 SER A O 1
ATOM 1440 N N . ALA A 1 181 ? 18.749 -16.932 -10.070 1.00 35.06 181 ALA A N 1
ATOM 1441 C CA . ALA A 1 181 ? 19.577 -15.756 -10.351 1.00 35.06 181 ALA A CA 1
ATOM 1442 C C . ALA A 1 181 ? 20.625 -15.490 -9.238 1.00 35.06 181 ALA A C 1
ATOM 1444 O O . ALA A 1 181 ? 21.682 -14.914 -9.502 1.00 35.06 181 ALA A O 1
ATOM 1445 N N . GLY A 1 182 ? 20.405 -16.027 -8.028 1.00 33.56 182 GLY A N 1
ATOM 1446 C CA . GLY A 1 182 ? 21.396 -16.112 -6.951 1.00 33.56 182 GLY A CA 1
ATOM 1447 C C . GLY A 1 182 ? 22.712 -16.822 -7.319 1.00 33.56 182 GLY A C 1
ATOM 1448 O O . GLY A 1 182 ? 23.772 -16.421 -6.848 1.00 33.56 182 GLY A O 1
ATOM 1449 N N . ALA A 1 183 ? 22.708 -17.811 -8.218 1.00 32.03 183 ALA A N 1
ATOM 1450 C CA . ALA A 1 183 ? 23.919 -18.518 -8.653 1.00 32.03 183 ALA A CA 1
ATOM 1451 C C . ALA A 1 183 ? 24.794 -17.713 -9.637 1.00 32.03 183 ALA A C 1
ATOM 1453 O O . ALA A 1 183 ? 25.981 -18.018 -9.784 1.00 32.03 183 ALA A O 1
ATOM 1454 N N . ALA A 1 184 ? 24.230 -16.702 -10.310 1.00 32.97 184 ALA A N 1
ATOM 1455 C CA . ALA A 1 184 ? 24.991 -15.739 -11.112 1.00 32.97 184 ALA A CA 1
ATOM 1456 C C . ALA A 1 184 ? 25.561 -14.611 -10.235 1.00 32.97 184 ALA A C 1
ATOM 1458 O O . ALA A 1 184 ? 26.677 -14.154 -10.473 1.00 32.97 184 ALA A O 1
ATOM 1459 N N . PHE A 1 185 ? 24.841 -14.239 -9.170 1.00 34.28 185 PHE A N 1
ATOM 1460 C CA . PHE A 1 185 ? 25.327 -13.329 -8.129 1.00 34.28 185 PHE A CA 1
ATOM 1461 C C . PHE A 1 185 ? 26.575 -13.877 -7.413 1.00 34.28 185 PHE A C 1
ATOM 1463 O O . PHE A 1 185 ? 27.485 -13.120 -7.095 1.00 34.28 185 PHE A O 1
ATOM 1470 N N . ASN A 1 186 ? 26.655 -15.200 -7.227 1.00 29.80 186 ASN A N 1
ATOM 1471 C CA . ASN A 1 186 ? 27.744 -15.860 -6.496 1.00 29.80 186 ASN A CA 1
ATOM 1472 C C . ASN A 1 186 ? 28.996 -16.181 -7.347 1.00 29.80 186 ASN A C 1
ATOM 1474 O O . ASN A 1 186 ? 29.953 -16.760 -6.845 1.00 29.80 186 ASN A O 1
ATOM 1478 N N . ARG A 1 187 ? 29.006 -15.858 -8.652 1.00 30.09 187 ARG A N 1
ATOM 1479 C CA . ARG A 1 187 ? 30.094 -16.244 -9.579 1.00 30.09 187 ARG A CA 1
ATOM 1480 C C . ARG A 1 187 ? 30.955 -15.096 -10.107 1.00 30.09 187 ARG A C 1
ATOM 1482 O O . ARG A 1 187 ? 31.632 -15.266 -11.113 1.00 30.09 187 ARG A O 1
ATOM 1489 N N . GLY A 1 188 ? 30.962 -13.945 -9.430 1.00 29.62 188 GLY A N 1
ATOM 1490 C CA . GLY A 1 188 ? 31.974 -12.889 -9.612 1.00 29.62 188 GLY A CA 1
ATOM 1491 C C . GLY A 1 188 ? 32.088 -12.267 -11.014 1.00 29.62 188 GLY A C 1
ATOM 1492 O O . GLY A 1 188 ? 32.996 -11.480 -11.254 1.00 29.62 188 GLY A O 1
ATOM 1493 N N . SER A 1 189 ? 31.190 -12.598 -11.945 1.00 34.19 189 SER A N 1
ATOM 1494 C CA . SER A 1 189 ? 31.287 -12.224 -13.361 1.00 34.19 189 SER A CA 1
ATOM 1495 C C . SER A 1 189 ? 30.318 -11.114 -13.779 1.00 34.19 189 SER A C 1
ATOM 1497 O O . SER A 1 189 ? 30.252 -10.767 -14.954 1.00 34.19 189 SER A O 1
ATOM 1499 N N . VAL A 1 190 ? 29.569 -10.535 -12.835 1.00 37.78 190 VAL A N 1
ATOM 1500 C CA . VAL A 1 190 ? 28.688 -9.387 -13.080 1.00 37.78 190 VAL A CA 1
ATOM 1501 C C . VAL A 1 190 ? 29.216 -8.202 -12.287 1.00 37.78 190 VAL A C 1
ATOM 1503 O O . VAL A 1 190 ? 29.127 -8.174 -11.062 1.00 37.78 190 VAL A O 1
ATOM 1506 N N . ALA A 1 191 ? 29.767 -7.211 -12.986 1.00 36.72 191 ALA A N 1
ATOM 1507 C CA . ALA A 1 191 ? 30.135 -5.952 -12.360 1.00 36.72 191 ALA A CA 1
ATOM 1508 C C . ALA A 1 191 ? 28.855 -5.236 -11.899 1.00 36.72 191 ALA A C 1
ATOM 1510 O O . ALA A 1 191 ? 28.066 -4.751 -12.717 1.00 36.72 191 ALA A O 1
ATOM 1511 N N . LEU A 1 192 ? 28.643 -5.168 -10.585 1.00 36.56 192 LEU A N 1
ATOM 1512 C CA . LEU A 1 192 ? 27.724 -4.202 -9.998 1.00 36.56 192 LEU A CA 1
ATOM 1513 C C . LEU A 1 192 ? 28.317 -2.817 -10.276 1.00 36.56 192 LEU A C 1
ATOM 1515 O O . LEU A 1 192 ? 29.382 -2.478 -9.768 1.00 36.56 192 LEU A O 1
ATOM 1519 N N . SER A 1 193 ? 27.670 -2.011 -11.117 1.00 39.53 193 SER A N 1
ATOM 1520 C CA . SER A 1 193 ? 27.990 -0.584 -11.163 1.00 39.53 193 SER A CA 1
ATOM 1521 C C . SER A 1 193 ? 27.494 0.018 -9.850 1.00 39.53 193 SER A C 1
ATOM 1523 O O . SER A 1 193 ? 26.282 0.125 -9.652 1.00 39.53 193 SER A O 1
ATOM 1525 N N . ASP A 1 194 ? 28.420 0.313 -8.941 1.00 42.72 194 ASP A N 1
ATOM 1526 C CA . ASP A 1 194 ? 28.136 0.502 -7.521 1.00 42.72 194 ASP A CA 1
ATOM 1527 C C . ASP A 1 194 ? 27.886 1.969 -7.128 1.00 42.72 194 ASP A C 1
ATOM 1529 O O . ASP A 1 194 ? 28.790 2.805 -7.125 1.00 42.72 194 ASP A O 1
ATOM 1533 N N . PRO A 1 195 ? 26.607 2.302 -6.897 1.00 35.75 195 PRO A N 1
ATOM 1534 C CA . PRO A 1 195 ? 26.172 3.102 -5.748 1.00 35.75 195 PRO A CA 1
ATOM 1535 C C . PRO A 1 195 ? 25.097 2.375 -4.908 1.00 35.75 195 PRO A C 1
ATOM 1537 O O . PRO A 1 195 ? 24.418 2.984 -4.080 1.00 35.75 195 PRO A O 1
ATOM 1540 N N . ALA A 1 196 ? 24.862 1.087 -5.176 1.00 34.91 196 ALA A N 1
ATOM 1541 C CA . ALA A 1 196 ? 23.761 0.313 -4.606 1.00 34.91 196 ALA A CA 1
ATOM 1542 C C . ALA A 1 196 ? 24.172 -0.468 -3.348 1.00 34.91 196 ALA A C 1
ATOM 1544 O O . ALA A 1 196 ? 23.319 -0.675 -2.481 1.00 34.91 196 ALA A O 1
ATOM 1545 N N . LEU A 1 197 ? 25.449 -0.850 -3.213 1.00 36.97 197 LEU A N 1
ATOM 1546 C CA . LEU A 1 197 ? 25.963 -1.524 -2.015 1.00 36.97 197 LEU A CA 1
ATOM 1547 C C . LEU A 1 197 ? 25.979 -0.572 -0.807 1.00 36.97 197 LEU A C 1
ATOM 1549 O O . LEU A 1 197 ? 25.554 -0.958 0.282 1.00 36.97 197 LEU A O 1
ATOM 1553 N N . ASP A 1 198 ? 26.282 0.712 -1.021 1.00 30.98 198 ASP A N 1
ATOM 1554 C CA . ASP A 1 198 ? 26.194 1.757 0.016 1.00 30.98 198 ASP A CA 1
ATOM 1555 C C . ASP A 1 198 ? 24.764 1.991 0.538 1.00 30.98 198 ASP A C 1
ATOM 1557 O O . ASP A 1 198 ? 24.557 2.443 1.664 1.00 30.98 198 ASP A O 1
ATOM 1561 N N . SER A 1 199 ? 23.739 1.669 -0.257 1.00 35.62 199 SER A N 1
ATOM 1562 C CA . SER A 1 199 ? 22.340 1.811 0.163 1.00 35.62 199 SER A CA 1
ATOM 1563 C C . SER A 1 199 ? 21.840 0.592 0.948 1.00 35.62 199 SER A C 1
ATOM 1565 O O . SER A 1 199 ? 20.953 0.722 1.791 1.00 35.62 199 SER A O 1
ATOM 1567 N N . LEU A 1 200 ? 22.423 -0.589 0.718 1.00 32.03 200 LEU A N 1
ATOM 1568 C CA . LEU A 1 200 ? 22.079 -1.828 1.423 1.00 32.03 200 LEU A CA 1
ATOM 1569 C C . LEU A 1 200 ? 22.548 -1.810 2.884 1.00 32.03 200 LEU A C 1
ATOM 1571 O O . LEU A 1 200 ? 21.783 -2.197 3.772 1.00 32.03 200 LEU A O 1
ATOM 1575 N N . SER A 1 201 ? 23.736 -1.258 3.144 1.00 31.28 201 SER A N 1
ATOM 1576 C CA . SER A 1 201 ? 24.253 -1.039 4.500 1.00 31.28 201 SER A CA 1
ATOM 1577 C C . SER A 1 201 ? 23.414 -0.013 5.280 1.00 31.28 201 SER A C 1
ATOM 1579 O O . SER A 1 201 ? 23.109 -0.225 6.455 1.00 31.28 201 SER A O 1
ATOM 1581 N N . GLN A 1 202 ? 22.929 1.049 4.621 1.00 30.59 202 GLN A N 1
ATOM 1582 C CA . GLN A 1 202 ? 22.029 2.044 5.230 1.00 30.59 202 GLN A CA 1
ATOM 1583 C C . GLN A 1 202 ? 20.590 1.544 5.450 1.00 30.59 202 GLN A C 1
ATOM 1585 O O . GLN A 1 202 ? 19.872 2.083 6.295 1.00 30.59 202 GLN A O 1
ATOM 1590 N N . LEU A 1 203 ? 20.158 0.511 4.720 1.00 33.31 203 LEU A N 1
ATOM 1591 C CA . LEU A 1 203 ? 18.847 -0.133 4.871 1.00 33.31 203 LEU A CA 1
ATOM 1592 C C . LEU A 1 203 ? 18.864 -1.334 5.836 1.00 33.31 203 LEU A C 1
ATOM 1594 O O . LEU A 1 203 ? 17.830 -1.981 6.010 1.00 33.31 203 LEU A O 1
ATOM 1598 N N . GLY A 1 204 ? 19.996 -1.603 6.499 1.00 26.98 204 GLY A N 1
ATOM 1599 C CA . GLY A 1 204 ? 20.118 -2.635 7.532 1.00 26.98 204 GLY A CA 1
ATOM 1600 C C . GLY A 1 204 ? 20.234 -4.068 7.003 1.00 26.98 204 GLY A C 1
ATOM 1601 O O . GLY A 1 204 ? 19.980 -5.005 7.758 1.00 26.98 204 GLY A O 1
ATOM 1602 N N . PHE A 1 205 ? 20.610 -4.259 5.735 1.00 30.39 205 PHE A N 1
ATOM 1603 C CA . PHE A 1 205 ? 20.949 -5.580 5.206 1.00 30.39 205 PHE A CA 1
ATOM 1604 C C . PHE A 1 205 ? 22.432 -5.860 5.486 1.00 30.39 205 PHE A C 1
ATOM 1606 O O . PHE A 1 205 ? 23.302 -5.238 4.883 1.00 30.39 205 PHE A O 1
ATOM 1613 N N . GLN A 1 206 ? 22.727 -6.764 6.427 1.00 28.05 206 GLN A N 1
ATOM 1614 C CA . GLN A 1 206 ? 24.082 -7.300 6.591 1.00 28.05 206 GLN A CA 1
ATOM 1615 C C . GLN A 1 206 ? 24.392 -8.266 5.443 1.00 28.05 206 GLN A C 1
ATOM 1617 O O . GLN A 1 206 ? 23.542 -9.073 5.063 1.00 28.05 206 GLN A O 1
ATOM 1622 N N . GLU A 1 207 ? 25.609 -8.173 4.910 1.00 30.00 207 GLU A N 1
ATOM 1623 C CA . GLU A 1 207 ? 26.163 -9.128 3.954 1.00 30.00 207 GLU A CA 1
ATOM 1624 C C . GLU A 1 207 ? 26.016 -10.550 4.509 1.00 30.00 207 GLU A C 1
ATOM 1626 O O . GLU A 1 207 ? 26.516 -10.865 5.592 1.00 30.00 207 GLU A O 1
ATOM 1631 N N . PHE A 1 208 ? 25.322 -11.425 3.778 1.00 27.25 208 PHE A N 1
ATOM 1632 C CA . PHE A 1 208 ? 25.391 -12.858 4.038 1.00 27.25 208 PHE A CA 1
ATOM 1633 C C . PHE A 1 208 ? 26.745 -13.350 3.532 1.00 27.25 208 PHE A C 1
ATOM 1635 O O . PHE A 1 208 ? 26.893 -13.771 2.389 1.00 27.25 208 PHE A O 1
ATOM 1642 N N . GLY A 1 209 ? 27.742 -13.208 4.403 1.00 25.44 209 GLY A N 1
ATOM 1643 C CA . GLY A 1 209 ? 29.073 -13.752 4.222 1.00 25.44 209 GLY A CA 1
ATOM 1644 C C . GLY A 1 209 ? 29.053 -15.278 4.213 1.00 25.44 209 GLY A C 1
ATOM 1645 O O . GLY A 1 209 ? 28.402 -15.923 5.038 1.00 25.44 209 GLY A O 1
ATOM 1646 N N . ASP A 1 210 ? 29.792 -15.794 3.241 1.00 36.28 210 ASP A N 1
ATOM 1647 C CA . ASP A 1 210 ? 30.308 -17.142 3.057 1.00 36.28 210 ASP A CA 1
ATOM 1648 C C . ASP A 1 210 ? 30.318 -18.013 4.331 1.00 36.28 210 ASP A C 1
ATOM 1650 O O . ASP A 1 210 ? 31.045 -17.755 5.293 1.00 36.28 210 ASP A O 1
ATOM 1654 N N . ARG A 1 211 ? 29.540 -19.098 4.321 1.00 27.33 211 ARG A N 1
ATOM 1655 C CA . ARG A 1 211 ? 29.803 -20.268 5.165 1.00 27.33 211 ARG A CA 1
ATOM 1656 C C . ARG A 1 211 ? 29.761 -21.517 4.305 1.00 27.33 211 ARG A C 1
ATOM 1658 O O . ARG A 1 211 ? 28.751 -22.211 4.218 1.00 27.33 211 ARG A O 1
ATOM 1665 N N . GLY A 1 212 ? 30.902 -21.792 3.683 1.00 31.98 212 GLY A N 1
ATOM 1666 C CA . GLY A 1 212 ? 31.292 -23.155 3.368 1.00 31.98 212 GLY A CA 1
ATOM 1667 C C . GLY A 1 212 ? 31.453 -23.939 4.669 1.00 31.98 212 GLY A C 1
ATOM 1668 O O . GLY A 1 212 ? 32.466 -23.820 5.349 1.00 31.98 212 GLY A O 1
ATOM 1669 N N . GLU A 1 213 ? 30.452 -24.742 5.008 1.00 26.91 213 GLU A N 1
ATOM 1670 C CA . GLU A 1 213 ? 30.626 -25.891 5.892 1.00 26.91 213 GLU A CA 1
ATOM 1671 C C . GLU A 1 213 ? 30.506 -27.148 5.031 1.00 26.91 213 GLU A C 1
ATOM 1673 O O . GLU A 1 213 ? 29.424 -27.602 4.659 1.00 26.91 213 GLU A O 1
ATOM 1678 N N . THR A 1 214 ? 31.672 -27.669 4.657 1.00 28.33 214 THR A N 1
ATOM 1679 C CA . THR A 1 214 ? 31.842 -29.017 4.130 1.00 28.33 214 THR A CA 1
ATOM 1680 C C . THR A 1 214 ? 31.447 -29.995 5.232 1.00 28.33 214 THR A C 1
ATOM 1682 O O . THR A 1 214 ? 32.107 -30.062 6.266 1.00 28.33 214 THR A O 1
ATOM 1685 N N . LEU A 1 215 ? 30.365 -30.738 5.013 1.00 24.91 215 LEU A N 1
ATOM 1686 C CA . LEU A 1 215 ? 30.003 -31.883 5.841 1.00 24.91 215 LEU A CA 1
ATOM 1687 C C . LEU A 1 215 ? 31.033 -33.002 5.635 1.00 24.91 215 LEU A C 1
ATOM 1689 O O . LEU A 1 215 ? 31.185 -33.511 4.522 1.00 24.91 215 LEU A O 1
ATOM 1693 N N . ALA A 1 216 ? 31.694 -33.380 6.725 1.00 28.92 216 ALA A N 1
ATOM 1694 C CA . ALA A 1 216 ? 32.197 -34.721 6.990 1.00 28.92 216 ALA A CA 1
ATOM 1695 C C . ALA A 1 216 ? 31.716 -35.120 8.389 1.00 28.92 216 ALA A C 1
ATOM 1697 O O . ALA A 1 216 ? 31.769 -34.246 9.286 1.00 28.92 216 ALA A O 1
#

Radius of gyration: 24.54 Å; Cα contacts (8 Å, |Δi|>4): 245; chains: 1; bounding box: 56×51×60 Å

Organism: NCBI:txid410659

Secondary structure (DSSP, 8-state):
----EEEETTEEEEHHHHHHHHHHHHH-TT--HHHHHHHHHHHTT-B-TTS-B-HHHHHHHHHHHHHTTS--PPPPSSPPPPPP-----GGGSPPPP--S-GGG-SSEEEEE--TTHHHHHHHHHHHHHSTT------S-EEEEEEEETTEEEEEEEEETTTEE--B-SS-TTSTTTT--THHHHTTS-SEE-SSSHHHHHHTT------------

pLDDT: mean 72.28, std 24.99, range [24.91, 96.94]